Protein AF-A0A3L7Q4P3-F1 (afdb_monomer)

Mean predicted aligned error: 5.54 Å

Solvent-accessible surface area (backbone atoms only — not comparable to full-atom values): 12450 Å² total; per-residue (Å²): 97,77,37,37,34,36,31,36,33,36,83,89,66,53,74,44,69,37,27,39,32,30,73,85,22,44,29,44,14,45,46,82,41,74,52,96,94,54,66,45,82,44,78,29,77,32,73,43,52,75,65,54,46,51,49,48,48,42,48,52,50,68,70,49,42,54,81,78,58,41,38,65,57,39,50,52,48,49,51,54,49,21,64,74,68,74,45,83,79,80,58,88,89,48,34,28,36,38,41,35,38,51,56,90,92,44,79,47,67,38,47,38,68,37,25,65,60,45,23,70,74,38,68,84,34,64,59,40,40,34,52,24,49,49,51,54,52,49,40,17,53,21,26,29,22,65,65,63,24,66,72,47,27,40,52,52,18,48,54,47,29,57,56,44,33,76,79,36,74,85,51,73,80,51,45,50,85,29,31,53,43,65,46,77,44,97,88,66,22,41,39,37,31,28,58,40,82,65,40,95,80,78,49,81,51,28,35,43,34,34,40,39,45,86,86,52,77,73,45,74,48,78,41,77,56,82,77,76,85,126

Radius of gyration: 18.02 Å; Cα contacts (8 Å, |Δi|>4): 428; chains: 1; bounding box: 47×44×45 Å

Structure (mmCIF, N/CA/C/O backbone):
data_AF-A0A3L7Q4P3-F1
#
_entry.id   AF-A0A3L7Q4P3-F1
#
loop_
_atom_site.group_PDB
_atom_site.id
_atom_site.type_symbol
_atom_site.label_atom_id
_atom_site.label_alt_id
_atom_site.label_comp_id
_atom_site.label_asym_id
_atom_site.label_entity_id
_atom_site.label_seq_id
_atom_site.pdbx_PDB_ins_code
_atom_site.Cartn_x
_atom_site.Cartn_y
_atom_site.Cartn_z
_atom_site.occupancy
_atom_site.B_iso_or_equiv
_atom_site.auth_seq_id
_atom_site.auth_comp_id
_atom_site.auth_asym_id
_atom_site.auth_atom_id
_atom_site.pdbx_PDB_model_num
ATOM 1 N N . MET A 1 1 ? -13.389 12.010 -10.600 1.00 91.81 1 MET A N 1
ATOM 2 C CA . MET A 1 1 ? -13.953 12.026 -9.219 1.00 91.81 1 MET A CA 1
ATOM 3 C C . MET A 1 1 ? -13.143 11.070 -8.357 1.00 91.81 1 MET A C 1
ATOM 5 O O . MET A 1 1 ? -12.911 9.967 -8.817 1.00 91.81 1 MET A O 1
ATOM 9 N N . ARG A 1 2 ? -12.736 11.434 -7.133 1.00 96.00 2 ARG A N 1
ATOM 10 C CA . ARG A 1 2 ? -11.972 10.528 -6.250 1.00 96.00 2 ARG A CA 1
ATOM 11 C C . ARG A 1 2 ? -12.826 9.362 -5.738 1.00 96.00 2 ARG A C 1
ATOM 13 O O . ARG A 1 2 ? -13.937 9.600 -5.248 1.00 96.00 2 ARG A O 1
ATOM 20 N N . ILE A 1 3 ? -12.304 8.136 -5.847 1.00 97.06 3 ILE A N 1
ATOM 21 C CA . ILE A 1 3 ? -12.963 6.897 -5.398 1.00 97.06 3 ILE A CA 1
ATOM 22 C C . ILE A 1 3 ? -12.233 6.187 -4.258 1.00 97.06 3 ILE A C 1
ATOM 24 O O . ILE A 1 3 ? -12.887 5.520 -3.464 1.00 97.06 3 ILE A O 1
ATOM 28 N N . ALA A 1 4 ? -10.915 6.354 -4.155 1.00 98.06 4 ALA A N 1
ATOM 29 C CA . ALA A 1 4 ? -10.113 5.819 -3.065 1.00 98.06 4 ALA A CA 1
ATOM 30 C C . ALA A 1 4 ? -8.933 6.748 -2.770 1.00 98.06 4 ALA A C 1
ATOM 32 O O . ALA A 1 4 ? -8.437 7.429 -3.670 1.00 98.06 4 ALA A O 1
ATOM 33 N N . SER A 1 5 ? -8.484 6.786 -1.522 1.00 98.31 5 SER A N 1
ATOM 34 C CA . SER A 1 5 ? -7.267 7.487 -1.129 1.00 98.31 5 SER A CA 1
ATOM 35 C C . SER A 1 5 ? -6.614 6.852 0.085 1.00 98.31 5 SER A C 1
ATOM 37 O O . SER A 1 5 ? -7.306 6.327 0.958 1.00 98.31 5 SER A O 1
ATOM 39 N N . LEU A 1 6 ? -5.300 7.011 0.172 1.00 98.38 6 LEU A N 1
ATOM 40 C CA . LEU A 1 6 ? -4.507 6.718 1.356 1.00 98.38 6 LEU A CA 1
ATOM 41 C C . LEU A 1 6 ? -3.715 7.965 1.751 1.00 98.38 6 LEU A C 1
ATOM 43 O O . LEU A 1 6 ? -3.090 8.601 0.896 1.00 98.38 6 LEU A O 1
ATOM 47 N N . ALA A 1 7 ? -3.706 8.276 3.041 1.00 97.50 7 ALA A N 1
ATOM 48 C CA . ALA A 1 7 ? -2.847 9.286 3.636 1.00 97.50 7 ALA A CA 1
ATOM 49 C C . ALA A 1 7 ? -2.306 8.822 4.993 1.00 97.50 7 ALA A C 1
ATOM 51 O O . ALA A 1 7 ? -2.867 7.927 5.625 1.00 97.50 7 ALA A O 1
ATOM 52 N N . PHE A 1 8 ? -1.229 9.459 5.436 1.00 95.62 8 PHE A N 1
ATOM 53 C CA . PHE A 1 8 ? -0.717 9.361 6.796 1.00 95.62 8 PHE A CA 1
ATOM 54 C C . PHE A 1 8 ? -0.909 10.694 7.514 1.00 95.62 8 PHE A C 1
ATOM 56 O O . PHE A 1 8 ? -0.625 11.742 6.938 1.00 95.62 8 PHE A O 1
ATOM 63 N N . ILE A 1 9 ? -1.401 10.671 8.747 1.00 95.06 9 ILE A N 1
ATOM 64 C CA . ILE A 1 9 ? -1.561 11.856 9.592 1.00 95.06 9 ILE A CA 1
ATOM 65 C C . ILE A 1 9 ? -0.479 11.789 10.663 1.00 95.06 9 ILE A C 1
ATOM 67 O O . ILE A 1 9 ? -0.476 10.892 11.499 1.00 95.06 9 ILE A O 1
ATOM 71 N N . GLU A 1 10 ? 0.478 12.705 10.597 1.00 92.38 10 GLU A N 1
ATOM 72 C CA . GLU A 1 10 ? 1.566 12.790 11.571 1.00 92.38 10 GLU A CA 1
ATOM 73 C C . GLU A 1 10 ? 1.047 13.237 12.948 1.00 92.38 10 GLU A C 1
ATOM 75 O O . GLU A 1 10 ? -0.004 13.879 13.026 1.00 92.38 10 GLU A O 1
ATOM 80 N N . PRO A 1 11 ? 1.806 12.995 14.033 1.00 90.12 11 PRO A N 1
ATOM 81 C CA . PRO A 1 11 ? 1.440 13.449 15.378 1.00 90.12 11 PRO A CA 1
ATOM 82 C C . PRO A 1 11 ? 1.212 14.965 15.506 1.00 90.12 11 PRO A C 1
ATOM 84 O O . PRO A 1 11 ? 0.465 15.406 16.375 1.00 90.12 11 PRO A O 1
ATOM 87 N N . ASP A 1 12 ? 1.830 15.774 14.638 1.00 90.25 12 ASP A N 1
ATOM 88 C CA . ASP A 1 12 ? 1.623 17.229 14.578 1.00 90.25 12 ASP A CA 1
ATOM 89 C C . ASP A 1 12 ? 0.352 17.643 13.802 1.00 90.25 12 ASP A C 1
ATOM 91 O O . ASP A 1 12 ? 0.082 18.832 13.630 1.00 90.25 12 ASP A O 1
ATOM 95 N N . GLY A 1 13 ? -0.435 16.669 13.331 1.00 90.75 13 GLY A N 1
ATOM 96 C CA . GLY A 1 13 ? -1.639 16.858 12.524 1.00 90.75 13 GLY A CA 1
ATOM 97 C C . GLY A 1 13 ? -1.373 17.011 11.024 1.00 90.75 13 GLY A C 1
ATOM 98 O O . GLY A 1 13 ? -2.323 17.136 10.246 1.00 90.75 13 GLY A O 1
ATOM 99 N N . THR A 1 14 ? -0.112 16.990 10.579 1.00 91.19 14 THR A N 1
ATOM 100 C CA . THR A 1 14 ? 0.231 17.113 9.158 1.00 91.19 14 THR A CA 1
ATOM 101 C C . THR A 1 14 ? -0.245 15.892 8.388 1.00 91.19 14 THR A C 1
ATOM 103 O O . THR A 1 14 ? 0.232 14.774 8.588 1.00 91.19 14 THR A O 1
ATOM 106 N N . ARG A 1 15 ? -1.142 16.117 7.429 1.00 93.12 15 ARG A N 1
ATOM 107 C CA . ARG A 1 15 ? -1.639 15.076 6.530 1.00 93.12 15 ARG A CA 1
ATOM 108 C C . ARG A 1 15 ? -0.744 14.932 5.299 1.00 93.12 15 ARG A C 1
ATOM 110 O O . ARG A 1 15 ? -0.605 15.865 4.516 1.00 93.12 15 ARG A O 1
ATOM 117 N N . GLN A 1 16 ? -0.211 13.736 5.091 1.00 92.25 16 GLN A N 1
ATOM 118 C CA . GLN A 1 16 ? 0.599 13.339 3.941 1.00 92.25 16 GLN A CA 1
ATOM 119 C C . GLN A 1 16 ? -0.181 12.382 3.053 1.00 92.25 16 GLN A C 1
ATOM 121 O O . GLN A 1 16 ? -0.377 11.218 3.396 1.00 92.25 16 GLN A O 1
ATOM 126 N N . ALA A 1 17 ? -0.629 12.864 1.899 1.00 94.25 17 ALA A N 1
ATOM 127 C CA . ALA A 1 17 ? -1.268 11.999 0.922 1.00 94.25 17 ALA A CA 1
ATOM 128 C C . ALA A 1 17 ? -0.234 11.057 0.278 1.00 94.25 17 ALA A C 1
ATOM 130 O O . ALA A 1 17 ? 0.895 11.450 -0.003 1.00 94.25 17 ALA A O 1
ATOM 131 N N . VAL A 1 18 ? -0.631 9.803 0.061 1.00 95.56 18 VAL A N 1
ATOM 132 C CA . VAL A 1 18 ? 0.211 8.748 -0.530 1.00 95.56 18 VAL A CA 1
ATOM 133 C C . VAL A 1 18 ? -0.286 8.403 -1.923 1.00 95.56 18 VAL A C 1
ATOM 135 O O . VAL A 1 18 ? 0.493 8.338 -2.874 1.00 95.56 18 VAL A O 1
ATOM 138 N N . VAL A 1 19 ? -1.594 8.169 -2.043 1.00 97.94 19 VAL A N 1
ATOM 139 C CA . VAL A 1 19 ? -2.234 7.891 -3.324 1.00 97.94 19 VAL A CA 1
ATOM 140 C C . VAL A 1 19 ? -3.671 8.376 -3.342 1.00 97.94 19 VAL A C 1
ATOM 142 O O . VAL A 1 19 ? -4.390 8.261 -2.346 1.00 97.94 19 VAL A O 1
ATOM 145 N N . GLU A 1 20 ? -4.099 8.858 -4.500 1.00 98.12 20 GLU A N 1
ATOM 146 C CA . GLU A 1 20 ? -5.501 9.059 -4.841 1.00 98.12 20 GLU A CA 1
ATOM 147 C C . GLU A 1 20 ? -5.829 8.292 -6.121 1.00 98.12 20 GLU A C 1
ATOM 149 O O . GLU A 1 20 ? -5.061 8.308 -7.080 1.00 98.12 20 GLU A O 1
ATOM 154 N N . VAL A 1 21 ? -6.971 7.607 -6.133 1.00 98.06 21 VAL A N 1
ATOM 155 C CA . VAL A 1 21 ? -7.490 6.907 -7.313 1.00 98.06 21 VAL A CA 1
ATOM 156 C C . VAL A 1 21 ? -8.790 7.575 -7.732 1.00 98.06 21 VAL A C 1
ATOM 158 O O . VAL A 1 21 ? -9.706 7.762 -6.917 1.00 98.06 21 VAL A O 1
ATOM 161 N N . LEU A 1 22 ? -8.875 7.941 -9.006 1.00 97.50 22 LEU A N 1
ATOM 162 C CA . LEU A 1 22 ? -10.027 8.580 -9.619 1.00 97.50 22 LEU A CA 1
ATOM 163 C C . LEU A 1 22 ? -10.918 7.556 -10.343 1.00 97.50 22 LEU A C 1
ATOM 165 O O . LEU A 1 22 ? -10.529 6.440 -10.676 1.00 97.50 22 LEU A O 1
ATOM 169 N N . SER A 1 23 ? -12.174 7.939 -10.551 1.00 95.88 23 SER A N 1
ATOM 170 C CA . SER A 1 23 ? -13.235 7.119 -11.146 1.00 95.88 23 SER A CA 1
ATOM 171 C C . SER A 1 23 ? -13.007 6.747 -12.612 1.00 95.88 23 SER A C 1
ATOM 173 O O . SER A 1 23 ? -13.650 5.830 -13.110 1.00 95.88 23 SER A O 1
ATOM 175 N N . ASP A 1 24 ? -12.159 7.495 -13.310 1.00 96.19 24 ASP A N 1
ATOM 176 C CA . ASP A 1 24 ? -11.705 7.230 -14.680 1.00 96.19 24 ASP A CA 1
ATOM 177 C C . ASP A 1 24 ? -10.473 6.310 -14.725 1.00 96.19 24 ASP A C 1
ATOM 179 O O . ASP A 1 24 ? -10.029 5.946 -15.810 1.00 96.19 24 ASP A O 1
ATOM 183 N N . GLY A 1 25 ? -9.964 5.890 -13.563 1.00 96.62 25 GLY A N 1
ATOM 184 C CA . GLY A 1 25 ? -8.794 5.031 -13.431 1.00 96.62 25 GLY A CA 1
ATOM 185 C C . GLY A 1 25 ? -7.487 5.792 -13.232 1.00 96.62 25 GLY A C 1
ATOM 186 O O . GLY A 1 25 ? -6.478 5.144 -12.972 1.00 96.62 25 GLY A O 1
ATOM 187 N N . GLU A 1 26 ? -7.478 7.126 -13.306 1.00 97.81 26 GLU A N 1
ATOM 188 C CA . GLU A 1 26 ? -6.270 7.913 -13.050 1.00 97.81 26 GLU A CA 1
ATOM 189 C C . GLU A 1 26 ? -5.806 7.738 -11.592 1.00 97.81 26 GLU A C 1
ATOM 191 O O . GLU A 1 26 ? -6.598 7.794 -10.646 1.00 97.81 26 GLU A O 1
ATOM 196 N N . VAL A 1 27 ? -4.510 7.502 -11.412 1.00 98.00 27 VAL A N 1
ATOM 197 C CA . VAL A 1 27 ? -3.851 7.288 -10.121 1.00 98.00 27 VAL A CA 1
ATOM 198 C C . VAL A 1 27 ? -2.836 8.393 -9.906 1.00 98.00 27 VAL A C 1
ATOM 200 O O . VAL A 1 27 ? -1.896 8.532 -10.684 1.00 98.00 27 VAL A O 1
ATOM 203 N N . HIS A 1 28 ? -2.981 9.142 -8.819 1.00 97.75 28 HIS A N 1
ATOM 204 C CA . HIS A 1 28 ? -2.010 10.138 -8.372 1.00 97.75 28 HIS A CA 1
ATOM 205 C C . HIS A 1 28 ? -1.213 9.555 -7.217 1.00 97.75 2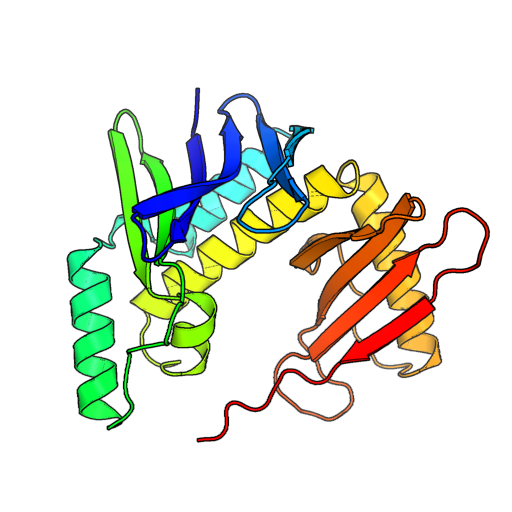8 HIS A C 1
ATOM 207 O O . HIS A 1 28 ? -1.703 9.507 -6.092 1.00 97.75 28 HIS A O 1
ATOM 213 N N . ALA A 1 29 ? 0.005 9.094 -7.484 1.00 96.50 29 ALA A N 1
ATOM 214 C CA . ALA A 1 29 ? 0.917 8.602 -6.459 1.00 96.50 29 ALA A CA 1
ATOM 215 C C . ALA A 1 29 ? 1.916 9.686 -6.061 1.00 96.50 29 ALA A C 1
ATOM 217 O O . ALA A 1 29 ? 2.532 10.325 -6.916 1.00 96.50 29 ALA A O 1
ATOM 218 N N . ILE A 1 30 ? 2.083 9.888 -4.760 1.00 93.75 30 ILE A N 1
ATOM 219 C CA . ILE A 1 30 ? 2.815 11.027 -4.212 1.00 93.75 30 ILE A CA 1
ATOM 220 C C . ILE A 1 30 ? 4.123 10.520 -3.605 1.00 93.75 30 ILE A C 1
ATOM 222 O O . ILE A 1 30 ? 4.131 9.720 -2.671 1.00 93.75 30 ILE A O 1
ATOM 226 N N . GLU A 1 31 ? 5.247 10.976 -4.157 1.00 88.12 31 GLU A N 1
ATOM 227 C CA . GLU A 1 31 ? 6.581 10.749 -3.600 1.00 88.12 31 GLU A CA 1
ATOM 228 C C . GLU A 1 31 ? 6.996 11.976 -2.788 1.00 88.12 31 GLU A C 1
ATOM 230 O O . GLU A 1 31 ? 7.186 13.065 -3.338 1.00 88.12 31 GLU A O 1
ATOM 235 N N . LEU A 1 32 ? 7.177 11.787 -1.482 1.00 83.00 32 LEU A N 1
ATOM 236 C CA . LEU A 1 32 ? 7.740 12.802 -0.599 1.00 83.00 32 LEU A CA 1
ATOM 237 C C . LEU A 1 32 ? 9.263 12.664 -0.562 1.00 83.00 32 LEU A C 1
ATOM 239 O O . LEU A 1 32 ? 9.804 11.595 -0.268 1.00 83.00 32 LEU A O 1
ATOM 243 N N . ARG A 1 33 ? 9.969 13.758 -0.844 1.00 79.19 33 ARG A N 1
ATOM 244 C CA . ARG A 1 33 ? 11.435 13.837 -0.794 1.00 79.19 33 ARG A CA 1
ATOM 245 C C . ARG A 1 33 ? 11.893 14.884 0.208 1.00 79.19 33 ARG A C 1
ATOM 247 O O . ARG A 1 33 ? 11.221 15.889 0.389 1.00 79.19 33 ARG A O 1
ATOM 254 N N . GLY A 1 34 ? 13.077 14.680 0.783 1.00 68.56 34 GLY A N 1
ATOM 255 C CA . GLY A 1 34 ? 13.707 15.623 1.714 1.00 68.56 34 GLY A CA 1
ATOM 256 C C . GLY A 1 34 ? 13.435 15.318 3.189 1.00 68.56 34 GLY A C 1
ATOM 257 O O . GLY A 1 34 ? 12.828 14.304 3.532 1.00 68.56 34 GLY A O 1
ATOM 258 N N . SER A 1 35 ? 13.947 16.176 4.073 1.00 70.06 35 SER A N 1
ATOM 259 C CA . SER A 1 35 ? 13.687 16.110 5.518 1.00 70.06 35 SER A CA 1
ATOM 260 C C . SER A 1 35 ? 12.304 16.677 5.847 1.00 70.06 35 SER A C 1
ATOM 262 O O . SER A 1 35 ? 11.729 17.393 5.030 1.00 70.06 35 SER A O 1
ATOM 264 N N . ARG A 1 36 ? 11.790 16.433 7.066 1.00 69.12 36 ARG A N 1
ATOM 265 C CA . ARG A 1 36 ? 10.534 17.043 7.560 1.00 69.12 36 ARG A CA 1
ATOM 266 C C . ARG A 1 36 ? 10.483 18.567 7.330 1.00 69.12 36 ARG A C 1
ATOM 268 O O . ARG A 1 36 ? 9.431 19.083 6.982 1.00 69.12 36 ARG A O 1
ATOM 275 N N . SER A 1 37 ? 11.617 19.263 7.445 1.00 68.56 37 SER A N 1
ATOM 276 C CA . SER A 1 37 ? 11.725 20.720 7.275 1.00 68.56 37 SER A CA 1
ATOM 277 C C . SER A 1 37 ? 11.859 21.214 5.826 1.00 68.56 37 SER A C 1
ATOM 279 O O . SER A 1 37 ? 11.698 22.405 5.590 1.00 68.56 37 SER A O 1
ATOM 281 N N . HIS A 1 38 ? 12.160 20.338 4.861 1.00 67.38 38 HIS A N 1
ATOM 282 C CA . HIS A 1 38 ? 12.388 20.702 3.455 1.00 67.38 38 HIS A CA 1
ATOM 283 C C . HIS A 1 38 ? 11.780 19.645 2.525 1.00 67.38 38 HIS A C 1
ATOM 285 O O . HIS A 1 38 ? 12.484 19.000 1.742 1.00 67.38 38 HIS A O 1
ATOM 291 N N . ARG A 1 39 ? 10.466 19.426 2.650 1.00 75.00 39 ARG A N 1
ATOM 292 C CA . ARG A 1 39 ? 9.755 18.430 1.844 1.00 75.00 39 ARG A CA 1
ATOM 293 C C . ARG A 1 39 ? 9.443 18.954 0.450 1.00 75.00 39 ARG A C 1
ATOM 295 O O . ARG A 1 39 ? 8.919 20.049 0.286 1.00 75.00 39 ARG A O 1
ATOM 302 N N . THR A 1 40 ? 9.751 18.143 -0.553 1.00 78.31 40 THR A N 1
ATOM 303 C CA . THR A 1 40 ? 9.282 18.328 -1.928 1.00 78.31 40 THR A CA 1
ATOM 304 C C . THR A 1 40 ? 8.335 17.191 -2.269 1.00 78.31 40 THR A C 1
ATOM 306 O O . THR A 1 40 ? 8.687 16.024 -2.089 1.00 78.31 40 THR A O 1
ATOM 309 N N . GLU A 1 41 ? 7.157 17.529 -2.781 1.00 85.00 41 GLU A N 1
ATOM 310 C CA . GLU A 1 41 ? 6.182 16.553 -3.258 1.00 85.00 41 GLU A CA 1
ATOM 311 C C . GLU A 1 41 ? 6.326 16.389 -4.769 1.00 85.00 41 GLU A C 1
ATOM 313 O O . GLU A 1 41 ? 6.394 17.363 -5.519 1.00 85.00 41 GLU A O 1
ATOM 318 N N . THR A 1 42 ? 6.402 15.147 -5.235 1.00 85.31 42 THR A N 1
ATOM 319 C CA . THR A 1 42 ? 6.317 14.826 -6.661 1.00 85.31 42 THR A CA 1
ATOM 320 C C . THR A 1 42 ? 5.116 13.927 -6.885 1.00 85.31 42 THR A C 1
ATOM 322 O O . THR A 1 42 ? 5.064 12.825 -6.343 1.00 85.31 42 THR A O 1
ATOM 325 N N . VAL A 1 43 ? 4.175 14.375 -7.713 1.00 90.81 43 VAL A N 1
ATOM 326 C CA . VAL A 1 43 ? 3.028 13.561 -8.128 1.00 90.81 43 VAL A CA 1
ATOM 327 C C . VAL A 1 43 ? 3.391 12.798 -9.398 1.00 90.81 43 VAL A C 1
ATOM 329 O O . VAL A 1 43 ? 3.852 13.378 -10.384 1.00 90.81 43 VAL A O 1
ATOM 332 N N . ARG A 1 44 ? 3.193 11.483 -9.379 1.00 91.12 44 ARG A N 1
ATOM 333 C CA . ARG A 1 44 ? 3.252 10.616 -10.555 1.00 91.12 44 ARG A CA 1
ATOM 334 C C . ARG A 1 44 ? 1.842 10.193 -10.916 1.00 91.12 44 ARG A C 1
ATOM 336 O O . ARG A 1 44 ? 1.100 9.728 -10.056 1.00 91.12 44 ARG A O 1
ATOM 343 N N . VAL A 1 45 ? 1.512 10.368 -12.189 1.00 94.00 45 VAL A N 1
ATOM 344 C CA . VAL A 1 45 ? 0.224 9.973 -12.747 1.00 94.00 45 VAL A CA 1
ATOM 345 C C . VAL A 1 45 ? 0.396 8.654 -13.486 1.00 94.00 45 VAL A C 1
ATOM 347 O O . VAL A 1 45 ? 1.308 8.519 -14.302 1.00 94.00 45 VAL A O 1
ATOM 350 N N . ASP A 1 46 ? -0.476 7.703 -1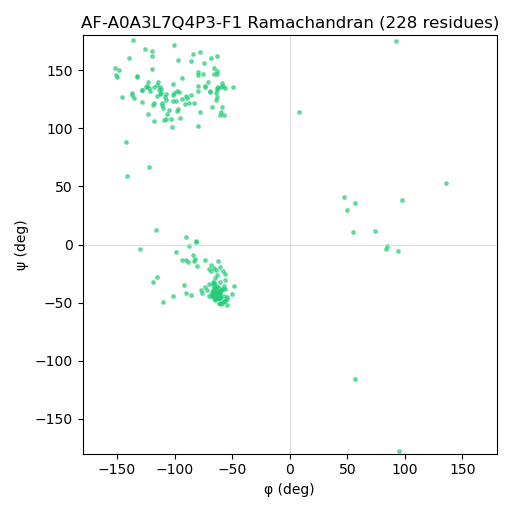3.185 1.00 95.62 46 ASP A N 1
ATOM 351 C CA . ASP A 1 46 ? -0.622 6.429 -13.887 1.00 95.62 46 ASP A CA 1
ATOM 352 C C . ASP A 1 46 ? -2.114 6.135 -14.103 1.00 95.62 46 ASP A C 1
ATOM 354 O O . ASP A 1 46 ? -2.967 6.897 -13.646 1.00 95.62 46 ASP A O 1
ATOM 358 N N . TYR A 1 47 ? -2.445 5.054 -14.805 1.00 96.12 47 TYR A N 1
ATOM 359 C CA . TYR A 1 47 ? -3.828 4.703 -15.118 1.00 96.12 47 TYR A CA 1
ATOM 360 C C . TYR A 1 47 ? -4.100 3.221 -14.882 1.00 96.12 47 TYR A C 1
ATOM 362 O O . TYR A 1 47 ? -3.450 2.348 -15.454 1.00 96.12 47 TYR A O 1
ATOM 370 N N . LEU A 1 48 ? -5.128 2.938 -14.086 1.00 95.56 48 LEU A N 1
ATOM 371 C CA . LEU A 1 48 ? -5.718 1.611 -13.985 1.00 95.56 48 LEU A CA 1
ATOM 372 C C . LEU A 1 48 ? -6.653 1.377 -15.165 1.00 95.56 48 LEU A C 1
ATOM 374 O O . LEU A 1 48 ? -7.492 2.216 -15.504 1.00 95.56 48 LEU A O 1
ATOM 378 N N . THR A 1 49 ? -6.575 0.186 -15.749 1.00 95.56 49 THR A N 1
ATOM 379 C CA . THR A 1 49 ? -7.600 -0.264 -16.691 1.00 95.56 49 THR A CA 1
ATOM 380 C C . THR A 1 49 ? -8.956 -0.393 -15.993 1.00 95.56 49 THR A C 1
ATOM 382 O O . THR A 1 49 ? -9.054 -0.525 -14.771 1.00 95.56 49 THR A O 1
ATOM 385 N N . ARG A 1 50 ? -10.045 -0.427 -16.768 1.00 95.56 50 ARG A N 1
ATOM 386 C CA . ARG A 1 50 ? -11.394 -0.635 -16.216 1.00 95.56 50 ARG A CA 1
ATOM 387 C C . ARG A 1 50 ? -11.511 -1.941 -15.421 1.00 95.56 50 ARG A C 1
ATOM 389 O O . ARG A 1 50 ? -12.236 -1.992 -14.428 1.00 95.56 50 ARG A O 1
ATOM 396 N N . GLU A 1 51 ? -10.820 -2.989 -15.862 1.00 96.06 51 GLU A N 1
ATOM 397 C CA . GLU A 1 51 ? -10.778 -4.279 -15.171 1.00 96.06 51 GLU A CA 1
ATOM 398 C C . GLU A 1 51 ? -10.023 -4.179 -13.846 1.00 96.06 51 GLU A C 1
ATOM 400 O O . GLU A 1 51 ? -10.531 -4.638 -12.825 1.00 96.06 51 GLU A O 1
ATOM 405 N N . GLU A 1 52 ? -8.870 -3.505 -13.826 1.00 95.25 52 GLU A N 1
ATOM 406 C CA . GLU A 1 52 ? -8.101 -3.262 -12.600 1.00 95.25 52 GLU A CA 1
ATOM 407 C C . GLU A 1 52 ? -8.851 -2.363 -11.616 1.00 95.25 52 GLU A C 1
ATOM 409 O O . GLU A 1 52 ? -8.828 -2.627 -10.417 1.00 95.25 52 GLU A O 1
ATOM 414 N N . LEU A 1 53 ? -9.575 -1.353 -12.103 1.00 95.69 53 LEU A N 1
ATOM 415 C CA . LEU A 1 53 ? -10.412 -0.491 -11.271 1.00 95.69 53 LEU A CA 1
ATOM 416 C C . LEU A 1 53 ? -11.562 -1.276 -10.627 1.00 95.69 53 LEU A C 1
ATOM 418 O O . LEU A 1 53 ? -11.862 -1.104 -9.445 1.00 95.69 53 LEU A O 1
ATOM 422 N N . ARG A 1 54 ? -12.195 -2.176 -11.390 1.00 95.25 54 ARG A N 1
ATOM 423 C CA . ARG A 1 54 ? -13.246 -3.063 -10.877 1.00 95.25 54 ARG A CA 1
ATOM 424 C C . ARG A 1 54 ? -12.687 -4.074 -9.878 1.00 95.25 54 ARG A C 1
ATOM 426 O O . ARG A 1 54 ? -13.327 -4.317 -8.858 1.00 95.25 54 ARG A O 1
ATOM 433 N N . ALA A 1 55 ? -11.517 -4.643 -10.163 1.00 95.31 55 ALA A N 1
ATOM 434 C CA . ALA A 1 55 ? -10.824 -5.546 -9.253 1.00 95.31 55 ALA A CA 1
ATOM 435 C C . ALA A 1 55 ? -10.462 -4.830 -7.949 1.00 95.31 55 ALA A C 1
ATOM 437 O O . ALA A 1 55 ? -10.749 -5.356 -6.881 1.00 95.31 55 ALA A O 1
ATOM 438 N N . LEU A 1 56 ? -9.944 -3.601 -8.031 1.00 95.19 56 LEU A N 1
ATOM 439 C CA . LEU A 1 56 ? -9.659 -2.771 -6.866 1.00 95.19 56 LEU A CA 1
ATOM 440 C C . LEU A 1 56 ? -10.918 -2.525 -6.037 1.00 95.19 56 LEU A C 1
ATOM 442 O O . LEU A 1 56 ? -10.906 -2.756 -4.836 1.00 95.19 56 LEU A O 1
ATOM 446 N N . TYR A 1 57 ? -12.016 -2.100 -6.663 1.00 94.00 57 TYR A N 1
ATOM 447 C CA . TYR A 1 57 ? -13.275 -1.901 -5.946 1.00 94.00 57 TYR A CA 1
ATOM 448 C C . TYR A 1 57 ? -13.740 -3.185 -5.245 1.00 94.00 57 TYR A C 1
ATOM 450 O O . TYR A 1 57 ? -14.125 -3.147 -4.081 1.00 94.00 57 TYR A O 1
ATOM 458 N N . ASN A 1 58 ? -13.673 -4.328 -5.931 1.00 94.69 58 ASN A N 1
ATOM 459 C CA . ASN A 1 58 ? -14.044 -5.613 -5.352 1.00 94.69 58 ASN A CA 1
ATOM 460 C C . ASN A 1 58 ? -13.145 -5.995 -4.165 1.00 94.69 58 ASN A C 1
ATOM 462 O O . ASN A 1 58 ? -13.650 -6.419 -3.133 1.00 94.69 58 ASN A O 1
ATOM 466 N N . GLU A 1 59 ? -11.831 -5.815 -4.290 1.00 94.81 59 GLU A N 1
ATOM 467 C CA . GLU A 1 59 ? -10.869 -6.068 -3.213 1.00 94.81 59 GLU A CA 1
ATOM 468 C C . GLU A 1 59 ? -11.161 -5.172 -1.995 1.00 94.81 59 GLU A C 1
ATOM 470 O O . GLU A 1 59 ? -11.328 -5.683 -0.892 1.00 94.81 59 GLU A O 1
ATOM 475 N N . LEU A 1 60 ? -11.305 -3.856 -2.195 1.00 94.50 60 LEU A N 1
ATOM 476 C CA . LEU A 1 60 ? -11.473 -2.893 -1.099 1.00 94.50 60 LEU A CA 1
ATOM 477 C C . LEU A 1 60 ? -12.858 -2.932 -0.444 1.00 94.50 60 LEU A C 1
ATOM 479 O O . LEU A 1 60 ? -12.980 -2.709 0.755 1.00 94.50 60 LEU A O 1
ATOM 483 N N . VAL A 1 61 ? -13.918 -3.154 -1.218 1.00 92.31 61 VAL A N 1
ATOM 484 C CA . VAL A 1 61 ? -15.294 -3.035 -0.711 1.00 92.31 61 VAL A CA 1
ATOM 485 C C . VAL A 1 61 ? -15.904 -4.393 -0.416 1.00 92.31 61 VAL A C 1
ATOM 487 O O . VAL A 1 61 ? -16.535 -4.552 0.619 1.00 92.31 61 VAL A O 1
ATOM 490 N N . VAL A 1 62 ? -15.728 -5.370 -1.307 1.00 90.88 62 VAL A N 1
ATOM 491 C CA . VAL A 1 62 ? -16.418 -6.664 -1.196 1.00 90.88 62 VAL A CA 1
ATOM 492 C C . VAL A 1 62 ? -15.600 -7.661 -0.383 1.00 90.88 62 VAL A C 1
ATOM 494 O O . VAL A 1 62 ? -16.164 -8.390 0.421 1.00 90.88 62 VAL A O 1
ATOM 497 N N . GLN A 1 63 ? -14.282 -7.718 -0.592 1.00 93.38 63 GLN A N 1
ATOM 498 C CA . GLN A 1 63 ? -13.437 -8.725 0.056 1.00 93.38 63 GLN A CA 1
ATOM 499 C C . GLN A 1 63 ? -12.971 -8.304 1.448 1.00 93.38 63 GLN A C 1
ATOM 501 O O . GLN A 1 63 ? -12.987 -9.130 2.353 1.00 93.38 63 GLN A O 1
ATOM 506 N N . THR A 1 64 ? -12.542 -7.051 1.625 1.00 92.69 64 THR A N 1
ATOM 507 C CA . THR A 1 64 ? -12.061 -6.575 2.933 1.00 92.69 64 THR A CA 1
ATOM 508 C C . THR A 1 64 ? -13.167 -6.023 3.826 1.00 92.69 64 THR A C 1
ATOM 510 O O . THR A 1 64 ? -12.923 -5.820 5.006 1.00 92.69 64 THR A O 1
ATOM 513 N N . ASP A 1 65 ? -14.350 -5.741 3.271 1.00 91.38 65 ASP A N 1
ATOM 514 C CA . ASP A 1 65 ? -15.500 -5.165 3.984 1.00 91.38 65 ASP A CA 1
ATOM 515 C C . ASP A 1 65 ? -15.162 -3.919 4.829 1.00 91.38 65 ASP A C 1
ATOM 517 O O . ASP A 1 65 ? -15.799 -3.615 5.828 1.00 91.38 65 ASP A O 1
ATOM 521 N N . ILE A 1 66 ? -14.160 -3.133 4.417 1.00 94.62 66 ILE A N 1
ATOM 522 C CA . ILE A 1 66 ? -13.709 -1.952 5.176 1.00 94.62 66 ILE A CA 1
ATOM 523 C C . ILE A 1 66 ? -14.824 -0.909 5.352 1.00 94.62 66 ILE A C 1
ATOM 525 O O . ILE A 1 66 ? -14.754 -0.059 6.228 1.00 94.62 66 ILE A O 1
ATOM 529 N N . VAL A 1 67 ? -15.861 -0.982 4.517 1.00 94.12 67 VAL A N 1
ATOM 530 C CA . VAL A 1 67 ? -17.022 -0.092 4.527 1.00 94.12 67 VAL A CA 1
ATOM 531 C C . VAL A 1 67 ? -17.921 -0.264 5.752 1.00 94.12 67 VAL A C 1
ATOM 533 O O . VAL A 1 67 ? -18.741 0.618 6.013 1.00 94.12 67 VAL A O 1
ATOM 536 N N . THR A 1 68 ? -17.806 -1.384 6.472 1.00 94.56 68 THR A N 1
ATOM 537 C CA . THR A 1 68 ? -18.532 -1.626 7.727 1.00 94.56 68 THR A CA 1
ATOM 538 C C . THR A 1 68 ? -17.763 -1.142 8.952 1.00 94.56 68 THR A C 1
ATOM 540 O O . THR A 1 68 ? -18.361 -1.003 10.018 1.00 94.56 68 THR A O 1
ATOM 543 N N . LEU A 1 69 ? -16.471 -0.831 8.806 1.00 96.88 69 LEU A N 1
ATOM 544 C CA . LEU A 1 69 ? -15.638 -0.334 9.894 1.00 96.88 69 LEU A CA 1
ATOM 545 C C . LEU A 1 69 ? -15.866 1.160 10.132 1.00 96.88 69 LEU A C 1
ATOM 547 O O . LEU A 1 69 ? -16.103 1.928 9.202 1.00 96.88 69 LEU A O 1
ATOM 551 N N . SER A 1 70 ? -15.729 1.599 11.380 1.00 97.31 70 SER A N 1
ATOM 552 C CA . SER A 1 70 ? -15.558 3.011 11.718 1.00 97.31 70 SER A CA 1
ATOM 553 C C . SER A 1 70 ? -14.225 3.226 12.428 1.00 97.31 70 SER A C 1
ATOM 555 O O . SER A 1 70 ? -13.608 2.292 12.940 1.00 97.31 70 SER A O 1
ATOM 557 N N . THR A 1 71 ? -13.759 4.473 12.472 1.00 97.62 71 THR A N 1
ATOM 558 C CA . THR A 1 71 ? -12.564 4.828 13.253 1.00 97.62 71 THR A CA 1
ATOM 559 C C . THR A 1 71 ? -12.730 4.435 14.725 1.00 97.62 71 THR A C 1
ATOM 561 O O . THR A 1 71 ? -11.789 3.956 15.353 1.00 97.62 71 THR A O 1
ATOM 564 N N . GLU A 1 72 ? -13.929 4.608 15.280 1.00 97.56 72 GLU A N 1
ATOM 565 C CA . GLU A 1 72 ? -14.260 4.229 16.653 1.00 97.56 72 GLU A CA 1
ATOM 566 C C . GLU A 1 72 ? -14.185 2.712 16.851 1.00 97.56 72 GLU A C 1
ATOM 568 O O . GLU A 1 72 ? -13.506 2.271 17.774 1.00 97.56 72 GLU A O 1
ATOM 573 N N . SER A 1 73 ? -14.776 1.910 15.954 1.00 96.81 73 SER A N 1
ATOM 574 C CA . SER A 1 73 ? -14.756 0.446 16.083 1.00 96.81 73 SER A CA 1
ATOM 575 C C . SER A 1 73 ? -13.337 -0.123 15.989 1.00 96.81 73 SER A C 1
ATOM 577 O O . SER A 1 73 ? -12.983 -1.052 16.713 1.00 96.81 73 SER A O 1
ATOM 579 N N . VAL A 1 74 ? -12.485 0.460 15.137 1.00 97.38 74 VAL A N 1
ATOM 580 C CA . VAL A 1 74 ? -11.065 0.087 15.049 1.00 97.38 74 VAL A CA 1
ATOM 581 C C . VAL A 1 74 ? -10.333 0.416 16.354 1.00 97.38 74 VAL A C 1
ATOM 583 O O . VAL A 1 74 ? -9.570 -0.413 16.845 1.00 97.38 74 VAL A O 1
ATOM 586 N N . ARG A 1 75 ? -10.571 1.594 16.948 1.00 96.38 75 ARG A N 1
ATOM 587 C CA . ARG A 1 75 ? -9.966 1.978 18.238 1.00 96.38 75 ARG A CA 1
ATOM 588 C C . ARG A 1 75 ? -10.405 1.063 19.378 1.00 96.38 75 ARG A C 1
ATOM 590 O O . ARG A 1 75 ? -9.563 0.658 20.173 1.00 96.38 75 ARG A O 1
ATOM 597 N N . GLU A 1 76 ? -11.686 0.715 19.437 1.00 96.56 76 GLU A N 1
ATOM 598 C CA . GLU A 1 76 ? -12.219 -0.228 20.427 1.00 96.56 76 GLU A CA 1
ATOM 599 C C . GLU A 1 76 ? -11.584 -1.618 20.278 1.00 96.56 76 GLU A C 1
ATOM 601 O O . GLU A 1 76 ? -11.155 -2.200 21.273 1.00 96.56 76 GLU A O 1
ATOM 606 N N . SER A 1 77 ? -11.433 -2.115 19.044 1.00 96.50 77 SER A N 1
ATOM 607 C CA . SER A 1 77 ? -10.762 -3.395 18.766 1.00 96.50 77 SER A CA 1
ATOM 608 C C . SER A 1 77 ? -9.286 -3.380 19.185 1.00 96.50 77 SER A C 1
ATOM 610 O O . SER A 1 77 ? -8.809 -4.322 19.820 1.00 96.50 77 SER A O 1
ATOM 612 N N . ILE A 1 78 ? -8.566 -2.281 18.921 1.00 96.19 78 ILE A N 1
ATOM 613 C CA . ILE A 1 78 ? -7.176 -2.098 19.375 1.00 96.19 78 ILE A CA 1
ATOM 614 C C . ILE A 1 78 ? -7.091 -2.104 20.904 1.00 96.19 78 ILE A C 1
ATOM 616 O O . ILE A 1 78 ? -6.227 -2.781 21.459 1.00 96.19 78 ILE A O 1
ATOM 620 N N . GLN A 1 79 ? -7.976 -1.375 21.588 1.00 96.12 79 GLN A N 1
ATOM 621 C CA . GLN A 1 79 ? -7.993 -1.316 23.049 1.00 96.12 79 GLN A CA 1
ATOM 622 C C . GLN A 1 79 ? -8.270 -2.697 23.655 1.00 96.12 79 GLN A C 1
ATOM 624 O O . GLN A 1 79 ? -7.539 -3.138 24.541 1.00 96.12 79 GLN A O 1
ATOM 629 N N . ALA A 1 80 ? -9.266 -3.415 23.130 1.00 95.94 80 ALA A N 1
ATOM 630 C CA . ALA A 1 80 ? -9.593 -4.766 23.573 1.00 95.94 80 ALA A CA 1
ATOM 631 C C . ALA A 1 80 ? -8.425 -5.747 23.353 1.00 95.94 80 ALA A C 1
ATOM 633 O O . ALA A 1 80 ? -8.107 -6.540 24.241 1.00 95.94 80 ALA A O 1
ATOM 634 N N . ALA A 1 81 ? -7.741 -5.674 22.205 1.00 95.12 81 ALA A N 1
ATOM 635 C CA . ALA A 1 81 ? -6.560 -6.492 21.927 1.00 95.12 81 ALA A CA 1
ATOM 636 C C . ALA A 1 81 ? -5.381 -6.146 22.854 1.00 95.12 81 ALA A C 1
ATOM 638 O O . ALA A 1 81 ? -4.733 -7.046 23.389 1.00 95.12 81 ALA A O 1
ATOM 639 N N . SER A 1 82 ? -5.146 -4.853 23.091 1.00 95.12 82 SER A N 1
ATOM 640 C CA . SER A 1 82 ? -4.130 -4.334 24.014 1.00 95.12 82 SER A CA 1
ATOM 641 C C . SER A 1 82 ? -4.336 -4.870 25.435 1.00 95.12 82 SER A C 1
ATOM 643 O O . SER A 1 82 ? -3.407 -5.408 26.040 1.00 95.12 82 SER A O 1
ATOM 645 N N . GLU A 1 83 ? -5.566 -4.804 25.950 1.00 95.12 83 GLU A N 1
ATOM 646 C CA . GLU A 1 83 ? -5.931 -5.337 27.269 1.00 95.12 83 GLU A CA 1
ATOM 647 C C . GLU A 1 83 ? -5.810 -6.863 27.334 1.00 95.12 83 GLU A C 1
ATOM 649 O O . GLU A 1 83 ? -5.235 -7.401 28.283 1.00 95.12 83 GLU A O 1
ATOM 654 N N . SER A 1 84 ? -6.303 -7.570 26.312 1.00 94.31 84 SER A N 1
ATOM 655 C CA . SER A 1 84 ? -6.284 -9.035 26.274 1.00 94.31 84 SER A CA 1
ATOM 656 C C . SER A 1 84 ? -4.873 -9.613 26.172 1.00 94.31 84 SER A C 1
ATOM 658 O O . SER A 1 84 ? -4.626 -10.693 26.709 1.00 94.31 84 SER A O 1
ATOM 660 N N . GLN A 1 85 ? -3.966 -8.948 25.454 1.00 92.44 85 GLN A N 1
ATOM 661 C CA . GLN A 1 85 ? -2.603 -9.433 25.215 1.00 92.44 85 GLN A CA 1
ATOM 662 C C . GLN A 1 85 ? -1.572 -8.804 26.160 1.00 92.44 85 GLN A C 1
ATOM 664 O O . GLN A 1 85 ? -0.423 -9.234 26.165 1.00 92.44 85 GLN A O 1
ATOM 669 N N . GLN A 1 86 ? -1.976 -7.818 26.972 1.00 92.06 86 GLN A N 1
ATOM 670 C CA . GLN A 1 86 ? -1.100 -7.056 27.871 1.00 92.06 86 GLN A CA 1
ATOM 671 C C . GLN A 1 86 ? 0.067 -6.375 27.134 1.00 92.06 86 GLN A C 1
ATOM 673 O O . GLN A 1 86 ? 1.177 -6.270 27.654 1.00 92.06 86 GLN A O 1
ATOM 678 N N . LEU A 1 87 ? -0.186 -5.902 25.911 1.00 90.81 87 LEU A N 1
ATOM 679 C CA . LEU A 1 87 ? 0.789 -5.213 25.066 1.00 90.81 87 LEU A CA 1
ATOM 680 C C . LEU A 1 87 ? 0.312 -3.792 24.785 1.00 90.81 87 LEU A C 1
ATOM 682 O O . LEU A 1 87 ? -0.839 -3.592 24.415 1.00 90.81 87 LEU A O 1
ATOM 686 N N . GLY A 1 88 ? 1.209 -2.811 24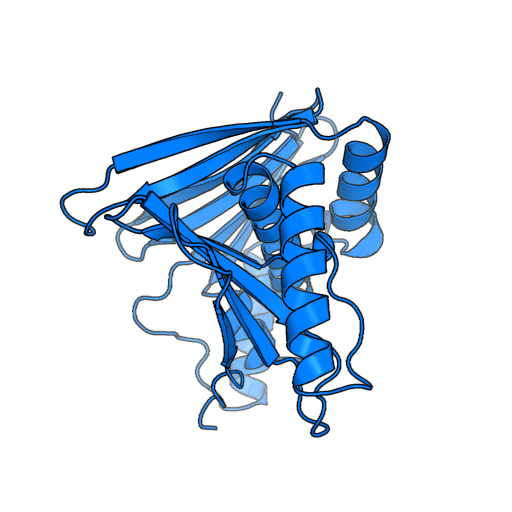.886 1.00 89.25 88 GLY A N 1
ATOM 687 C CA . GLY A 1 88 ? 0.886 -1.425 24.555 1.00 89.25 88 GLY A CA 1
ATOM 688 C C . GLY A 1 88 ? 0.527 -1.244 23.075 1.00 89.25 88 GLY A C 1
ATOM 689 O O . GLY A 1 88 ? 1.273 -1.663 22.181 1.00 89.25 88 GLY A O 1
ATOM 690 N N . ALA A 1 89 ? -0.601 -0.583 22.815 1.00 88.19 89 ALA A N 1
ATOM 691 C CA . ALA A 1 89 ? -1.012 -0.174 21.471 1.00 88.19 89 ALA A CA 1
ATOM 692 C C . ALA A 1 89 ? -0.316 1.106 20.981 1.00 88.19 89 ALA A C 1
ATOM 694 O O . ALA A 1 89 ? -0.283 1.369 19.781 1.00 88.19 89 ALA A O 1
ATOM 695 N N . GLU A 1 90 ? 0.252 1.900 21.888 1.00 88.31 90 GLU A N 1
ATOM 696 C CA . GLU A 1 90 ? 0.964 3.120 21.520 1.00 88.31 90 GLU A CA 1
ATOM 697 C C . GLU A 1 90 ? 2.274 2.784 20.796 1.00 88.31 90 GLU A C 1
ATOM 699 O O . GLU A 1 90 ? 3.057 1.923 21.214 1.00 88.31 90 GLU A O 1
ATOM 704 N N . ILE A 1 91 ? 2.500 3.460 19.672 1.00 86.12 91 ILE A N 1
ATOM 705 C CA . ILE A 1 91 ? 3.751 3.407 18.922 1.00 86.12 91 ILE A CA 1
ATOM 706 C C . ILE A 1 91 ? 4.242 4.844 18.812 1.00 86.12 91 ILE A C 1
ATOM 708 O O . ILE A 1 91 ? 3.606 5.679 18.172 1.00 86.12 91 ILE A O 1
ATOM 712 N N . GLU A 1 92 ? 5.353 5.125 19.486 1.00 85.06 92 GLU A N 1
ATOM 713 C CA . GLU A 1 92 ? 5.924 6.465 19.584 1.00 85.06 92 GLU A CA 1
ATOM 714 C C . GLU A 1 92 ? 6.190 7.062 18.192 1.00 85.06 92 GLU A C 1
ATOM 716 O O . GLU A 1 92 ? 6.692 6.383 17.296 1.00 85.06 92 GLU A O 1
ATOM 721 N N . GLU A 1 93 ? 5.804 8.329 18.012 1.00 84.56 93 GLU A N 1
ATOM 722 C CA . GLU A 1 93 ? 5.891 9.089 16.755 1.00 84.56 93 GLU A CA 1
ATOM 723 C C . GLU A 1 93 ? 5.215 8.455 15.521 1.00 84.56 93 GLU A C 1
ATOM 725 O O . GLU A 1 93 ? 5.403 8.941 14.401 1.00 84.56 93 GLU A O 1
ATOM 730 N N . ALA A 1 94 ? 4.424 7.391 15.680 1.00 87.81 94 ALA A N 1
ATOM 731 C CA . ALA A 1 94 ? 3.792 6.751 14.540 1.00 87.81 94 ALA A CA 1
ATOM 732 C C . ALA A 1 94 ? 2.645 7.600 13.984 1.00 87.81 94 ALA A C 1
ATOM 734 O O . ALA A 1 94 ? 1.817 8.132 14.720 1.00 87.81 94 ALA A O 1
ATOM 735 N N . ALA A 1 95 ? 2.595 7.699 12.658 1.00 91.62 95 ALA A N 1
ATOM 736 C CA . ALA A 1 95 ? 1.502 8.358 11.967 1.00 91.62 95 ALA A CA 1
ATOM 737 C C . ALA A 1 95 ? 0.237 7.483 11.949 1.00 91.62 95 ALA A C 1
ATOM 739 O O . ALA A 1 95 ? 0.300 6.254 11.799 1.00 91.62 95 ALA A O 1
ATOM 740 N N . ASP A 1 96 ? -0.919 8.136 12.002 1.00 95.25 96 ASP A N 1
ATOM 741 C CA . ASP A 1 96 ? -2.205 7.495 11.769 1.00 95.25 96 ASP A CA 1
ATOM 742 C C . ASP A 1 96 ? -2.370 7.207 10.278 1.00 95.25 96 ASP A C 1
ATOM 744 O O . ASP A 1 96 ? -2.094 8.037 9.414 1.00 95.25 96 ASP A O 1
ATOM 748 N N . THR A 1 97 ? -2.842 6.011 9.960 1.00 97.25 97 THR A N 1
ATOM 749 C CA . THR A 1 97 ? -3.252 5.637 8.609 1.00 97.25 97 THR A CA 1
ATOM 750 C C . THR A 1 97 ? -4.677 6.113 8.381 1.00 97.25 97 THR A C 1
ATOM 752 O O . THR A 1 97 ? -5.578 5.696 9.100 1.00 97.25 97 THR A O 1
ATOM 755 N N . GLU A 1 98 ? -4.896 6.945 7.364 1.00 98.31 98 GLU A N 1
ATOM 756 C CA . GLU A 1 98 ? -6.220 7.376 6.917 1.00 98.31 98 GLU A CA 1
ATOM 757 C C . GLU A 1 98 ? -6.534 6.770 5.547 1.00 98.31 98 GLU A C 1
ATOM 759 O O . GLU A 1 98 ? -5.856 7.044 4.551 1.00 98.31 98 GLU A O 1
ATOM 764 N N . ILE A 1 99 ? -7.605 5.982 5.479 1.00 98.44 99 ILE A N 1
ATOM 765 C CA . ILE A 1 99 ? -8.141 5.438 4.231 1.00 98.44 99 ILE A CA 1
ATOM 766 C C . ILE A 1 99 ? -9.484 6.093 3.961 1.00 98.44 99 ILE A C 1
ATOM 768 O O . ILE A 1 99 ? -10.356 6.121 4.825 1.00 98.44 99 ILE A O 1
ATOM 772 N N . GLY A 1 100 ? -9.660 6.590 2.741 1.00 98.00 100 GLY A N 1
ATOM 773 C CA . GLY A 1 100 ? -10.922 7.160 2.292 1.00 98.00 100 GLY A CA 1
ATOM 774 C C . GLY A 1 100 ? -11.442 6.449 1.052 1.00 98.00 100 GLY A C 1
ATOM 775 O O . GLY A 1 100 ? -10.677 6.216 0.119 1.00 98.00 100 GLY A O 1
ATOM 776 N N . LEU A 1 101 ? -12.732 6.120 1.024 1.00 97.44 101 LEU A N 1
ATOM 777 C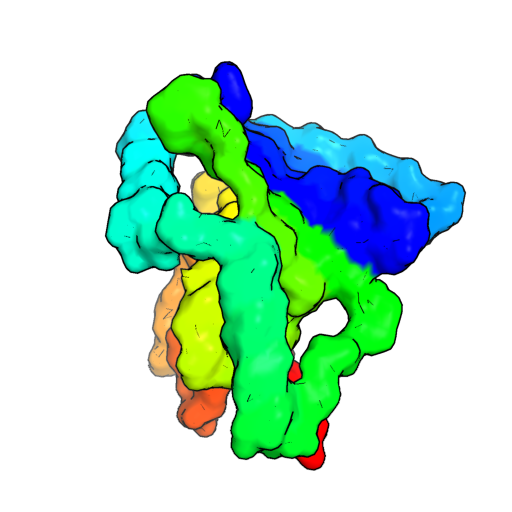 CA . LEU A 1 101 ? -13.402 5.432 -0.080 1.00 97.44 101 LEU A CA 1
ATOM 778 C C . LEU A 1 101 ? -14.720 6.114 -0.444 1.00 97.44 101 LEU A C 1
ATOM 780 O O . LEU A 1 101 ? -15.460 6.601 0.412 1.00 97.44 101 LEU A O 1
ATOM 784 N N . ARG A 1 102 ? -15.059 6.108 -1.734 1.00 95.31 102 ARG A N 1
ATOM 785 C CA . ARG A 1 102 ? -16.377 6.526 -2.220 1.00 95.31 102 ARG A CA 1
ATOM 786 C C . ARG A 1 102 ? -17.315 5.319 -2.280 1.00 95.31 102 ARG A C 1
ATOM 788 O O . ARG A 1 102 ? -17.079 4.390 -3.046 1.00 95.31 102 ARG A O 1
ATOM 795 N N . ILE A 1 103 ? -18.425 5.383 -1.546 1.00 90.25 103 ILE A N 1
ATOM 796 C CA . ILE A 1 103 ? -19.490 4.372 -1.546 1.00 90.25 103 ILE A CA 1
ATOM 797 C C . ILE A 1 103 ? -20.777 5.036 -2.035 1.00 90.25 103 ILE A C 1
ATOM 799 O O . ILE A 1 103 ? -21.382 5.860 -1.343 1.00 90.25 103 ILE A O 1
ATOM 803 N N . GLY A 1 104 ? -21.176 4.719 -3.268 1.00 88.69 104 GLY A N 1
ATOM 804 C CA . GLY A 1 104 ? -22.239 5.455 -3.950 1.00 88.69 104 GLY A CA 1
ATOM 805 C C . GLY A 1 104 ? -21.889 6.944 -4.025 1.00 88.69 104 GLY A C 1
ATOM 806 O O . GLY A 1 104 ? -20.895 7.328 -4.636 1.00 88.69 104 GLY A O 1
ATOM 807 N N . THR A 1 105 ? -22.682 7.793 -3.370 1.00 90.94 105 THR A N 1
ATOM 808 C CA . THR A 1 105 ? -22.442 9.244 -3.314 1.00 90.94 105 THR A CA 1
ATOM 809 C C . THR A 1 105 ? -21.643 9.692 -2.089 1.00 90.94 105 THR A C 1
ATOM 811 O O . THR A 1 105 ? -21.149 10.822 -2.075 1.00 90.94 105 THR A O 1
ATOM 814 N N . ARG A 1 106 ? -21.465 8.834 -1.078 1.00 94.31 106 ARG A N 1
ATOM 815 C CA . ARG A 1 106 ? -20.850 9.198 0.207 1.00 94.31 106 ARG A CA 1
ATOM 816 C C . ARG A 1 106 ? -19.354 8.918 0.220 1.00 94.31 106 ARG A C 1
ATOM 818 O O . ARG A 1 106 ? -18.897 7.934 -0.355 1.00 94.31 106 ARG A O 1
ATOM 825 N N . TRP A 1 107 ? -18.603 9.799 0.872 1.00 96.69 107 TRP A N 1
ATOM 826 C CA . TRP A 1 107 ? -17.200 9.572 1.201 1.00 96.69 107 TRP A CA 1
ATOM 827 C C . TRP A 1 107 ? -17.118 8.984 2.608 1.00 96.69 107 TRP A C 1
ATOM 829 O O . TRP A 1 107 ? -17.679 9.556 3.540 1.00 96.69 107 TRP A O 1
ATOM 839 N N . HIS A 1 108 ? -16.471 7.836 2.735 1.00 96.94 108 HIS A N 1
ATOM 840 C CA . HIS A 1 108 ? -16.284 7.103 3.977 1.00 96.94 108 HIS A CA 1
ATOM 841 C C . HIS A 1 108 ? -14.797 7.100 4.324 1.00 96.94 108 HIS A C 1
ATOM 843 O O . HIS A 1 108 ? -13.977 6.842 3.446 1.00 96.94 108 HIS A O 1
ATOM 849 N N . THR A 1 109 ? -14.462 7.397 5.577 1.00 98.00 109 THR A N 1
ATOM 850 C CA . THR A 1 109 ? -13.078 7.491 6.049 1.00 98.00 109 THR A CA 1
ATOM 851 C C . THR A 1 109 ? -12.904 6.625 7.291 1.00 98.00 109 THR A C 1
ATOM 853 O O . THR A 1 109 ? -13.705 6.733 8.216 1.00 98.00 109 THR A O 1
ATOM 856 N N . VAL A 1 110 ? -11.834 5.830 7.321 1.00 98.06 110 VAL A N 1
ATOM 857 C CA . VAL A 1 110 ? -11.397 5.051 8.487 1.00 98.06 110 VAL A CA 1
ATOM 858 C C . VAL A 1 110 ? -9.978 5.471 8.841 1.00 98.06 110 VAL A C 1
ATOM 860 O O . VAL A 1 110 ? -9.114 5.552 7.961 1.00 98.06 110 VAL A O 1
ATOM 863 N N . GLN A 1 111 ? -9.741 5.742 10.122 1.00 97.69 111 GLN A N 1
ATOM 864 C CA . GLN A 1 111 ? -8.420 6.046 10.662 1.00 97.69 111 GLN A CA 1
ATOM 865 C C . GLN A 1 111 ? -7.970 4.952 11.633 1.00 97.69 111 GLN A C 1
ATOM 867 O O . GLN A 1 111 ? -8.761 4.446 12.426 1.00 97.69 111 GLN A O 1
ATOM 872 N N . CYS A 1 112 ? -6.691 4.592 11.570 1.00 96.88 112 CYS A N 1
ATOM 873 C CA . CYS A 1 112 ? -6.080 3.598 12.447 1.00 96.88 112 CYS A CA 1
ATOM 874 C C . CYS A 1 112 ? -4.625 3.982 12.743 1.00 96.88 112 CYS A C 1
ATOM 876 O O . CYS A 1 112 ? -3.859 4.184 11.792 1.00 96.88 112 CYS A O 1
ATOM 878 N N . PRO A 1 113 ? -4.213 4.053 14.017 1.00 93.81 113 PRO A N 1
ATOM 879 C CA . PRO A 1 113 ? -2.828 4.336 14.362 1.00 93.81 113 PRO A CA 1
ATOM 880 C C . PRO A 1 113 ? -1.922 3.223 13.846 1.00 93.81 113 PRO A C 1
ATOM 882 O O . PRO A 1 113 ? -2.158 2.051 14.120 1.00 93.81 113 PRO A O 1
ATOM 885 N N . ALA A 1 114 ? -0.886 3.581 13.081 1.00 91.44 114 ALA A N 1
ATOM 886 C CA . ALA A 1 114 ? 0.178 2.659 12.688 1.00 91.44 114 ALA A CA 1
ATOM 887 C C . ALA A 1 114 ? -0.302 1.283 12.161 1.00 91.44 114 ALA A C 1
ATOM 889 O O . ALA A 1 114 ? 0.288 0.256 12.504 1.00 91.44 114 ALA A O 1
ATOM 890 N N . ALA A 1 115 ? -1.364 1.242 11.343 1.00 94.62 115 ALA A N 1
ATOM 891 C CA . ALA A 1 115 ? -2.130 0.018 11.074 1.00 94.62 115 ALA A CA 1
ATOM 892 C C . ALA A 1 115 ? -1.276 -1.200 10.673 1.00 94.62 115 ALA A C 1
ATOM 894 O O . ALA A 1 115 ? -1.480 -2.295 11.189 1.00 94.62 115 ALA A O 1
ATOM 895 N N . ALA A 1 116 ? -0.268 -1.017 9.812 1.00 91.94 116 ALA A N 1
ATOM 896 C CA . ALA A 1 116 ? 0.649 -2.094 9.430 1.00 91.94 116 ALA A CA 1
ATOM 897 C C . ALA A 1 116 ? 1.452 -2.688 10.608 1.00 91.94 116 ALA A C 1
ATOM 899 O O . ALA A 1 116 ? 1.682 -3.894 10.632 1.00 91.94 116 ALA A O 1
ATOM 900 N N . LEU A 1 117 ? 1.880 -1.868 11.574 1.00 92.00 117 LEU A N 1
ATOM 901 C CA . LEU A 1 117 ? 2.602 -2.327 12.766 1.00 92.00 117 LEU A CA 1
ATOM 902 C C . LEU A 1 117 ? 1.648 -2.975 13.770 1.00 92.00 117 LEU A C 1
ATOM 904 O O . LEU A 1 117 ? 1.962 -4.029 14.323 1.00 92.00 117 LEU A O 1
ATOM 908 N N . LEU A 1 118 ? 0.468 -2.382 13.968 1.00 94.19 118 LEU A N 1
ATOM 909 C CA . LEU A 1 118 ? -0.539 -2.950 14.858 1.00 94.19 118 LEU A CA 1
ATOM 910 C C . LEU A 1 118 ? -1.094 -4.275 14.345 1.00 94.19 118 LEU A C 1
ATOM 912 O O . LEU A 1 118 ? -1.345 -5.151 15.157 1.00 94.19 118 LEU A O 1
ATOM 916 N N . ALA A 1 119 ? -1.202 -4.483 13.032 1.00 93.75 119 ALA A N 1
ATOM 917 C CA . ALA A 1 119 ? -1.613 -5.775 12.481 1.00 93.75 119 ALA A CA 1
ATOM 918 C C . ALA A 1 119 ? -0.599 -6.895 12.764 1.00 93.75 119 ALA A C 1
ATOM 920 O O . ALA A 1 119 ? -0.979 -8.056 12.875 1.00 93.75 119 ALA A O 1
ATOM 921 N N . VAL A 1 120 ? 0.690 -6.562 12.895 1.00 90.56 120 VAL A N 1
ATOM 922 C CA . VAL A 1 120 ? 1.721 -7.525 13.317 1.00 90.56 120 VAL A CA 1
ATOM 923 C C . VAL A 1 120 ? 1.647 -7.771 14.823 1.00 90.56 120 VAL A C 1
ATOM 925 O O . VAL A 1 120 ? 1.827 -8.901 15.270 1.00 90.56 120 VAL A O 1
ATOM 928 N N . ARG A 1 121 ? 1.392 -6.718 15.609 1.00 91.62 121 ARG A N 1
ATOM 929 C CA . ARG A 1 121 ? 1.307 -6.803 17.073 1.00 91.62 121 ARG A CA 1
ATOM 930 C C . ARG A 1 121 ? 0.039 -7.519 17.549 1.00 91.62 121 ARG A C 1
ATOM 932 O O . ARG A 1 121 ? 0.122 -8.305 18.481 1.00 91.62 121 ARG A O 1
ATOM 939 N N . PHE A 1 122 ? -1.091 -7.273 16.893 1.00 93.88 122 PHE A N 1
ATOM 940 C CA . PHE A 1 122 ? -2.421 -7.781 17.226 1.00 93.88 122 PHE A CA 1
ATOM 941 C C . PHE A 1 122 ? -3.018 -8.561 16.039 1.00 93.88 122 PHE A C 1
ATOM 943 O O . PHE A 1 122 ? -4.003 -8.119 15.445 1.00 93.88 122 PHE A O 1
ATOM 950 N N . PRO A 1 123 ? -2.442 -9.720 15.667 1.00 91.00 123 PRO A N 1
ATOM 951 C CA . PRO A 1 123 ? -2.855 -10.463 14.472 1.00 91.00 123 PRO A CA 1
ATOM 952 C C . PRO A 1 123 ? -4.299 -10.985 14.535 1.00 91.00 123 PRO A C 1
ATOM 954 O O . PRO A 1 123 ? -4.904 -11.223 13.492 1.00 91.00 123 PRO A O 1
ATOM 957 N N . ASP A 1 124 ? -4.858 -11.127 15.740 1.00 91.69 124 ASP A N 1
ATOM 958 C CA . ASP A 1 124 ? -6.227 -11.605 15.960 1.00 91.69 124 ASP A CA 1
ATOM 959 C C . ASP A 1 124 ? -7.289 -10.494 15.842 1.00 91.69 124 ASP A C 1
ATOM 961 O O . ASP A 1 124 ? -8.486 -10.783 15.824 1.00 91.69 124 ASP A O 1
ATOM 965 N N . SER A 1 125 ? -6.881 -9.220 15.748 1.00 95.62 125 SER A N 1
ATOM 966 C CA . SER A 1 125 ? -7.808 -8.107 15.514 1.00 95.62 125 SER A CA 1
ATOM 967 C C . SER A 1 125 ? -8.170 -8.038 14.031 1.00 95.62 125 SER A C 1
ATOM 969 O O . SER A 1 125 ? -7.402 -7.542 13.198 1.00 95.62 125 SER A O 1
ATOM 971 N N . ALA A 1 126 ? -9.362 -8.535 13.696 1.00 95.56 126 ALA A N 1
ATOM 972 C CA . ALA A 1 126 ? -9.865 -8.551 12.326 1.00 95.56 126 ALA A CA 1
ATOM 973 C C . ALA A 1 126 ? -9.961 -7.136 11.733 1.00 95.56 126 ALA A C 1
ATOM 975 O O . ALA A 1 126 ? -9.606 -6.927 10.574 1.00 95.56 126 ALA A O 1
ATOM 976 N N . GLU A 1 127 ? -10.375 -6.145 12.525 1.00 96.81 127 GLU A N 1
ATOM 977 C CA . GLU A 1 127 ? -10.503 -4.754 12.089 1.00 96.81 127 GLU A CA 1
ATOM 978 C C . GLU A 1 127 ? -9.140 -4.156 11.722 1.00 96.81 127 GLU A C 1
ATOM 980 O O . GLU A 1 127 ? -8.986 -3.571 10.646 1.00 96.81 127 GLU A O 1
ATOM 985 N N . VAL A 1 128 ? -8.124 -4.347 12.570 1.00 96.06 128 VAL A N 1
ATOM 986 C CA . VAL A 1 128 ? -6.761 -3.860 12.305 1.00 96.06 128 VAL A CA 1
ATOM 987 C C . VAL A 1 128 ? -6.157 -4.583 11.098 1.00 96.06 128 VAL A C 1
ATOM 989 O O . VAL A 1 128 ? -5.554 -3.941 10.232 1.00 96.06 128 VAL A O 1
ATOM 992 N N . ALA A 1 129 ? -6.367 -5.897 10.982 1.00 95.25 129 ALA A N 1
ATOM 993 C CA . ALA A 1 129 ? -5.924 -6.685 9.834 1.00 95.25 129 ALA A CA 1
ATOM 994 C C . ALA A 1 129 ? -6.576 -6.219 8.517 1.00 95.25 129 ALA A C 1
ATOM 996 O O . ALA A 1 129 ? -5.895 -6.115 7.488 1.00 95.25 129 ALA A O 1
ATOM 997 N N . THR A 1 130 ? -7.866 -5.877 8.544 1.00 97.06 130 THR A N 1
ATOM 998 C CA . THR A 1 130 ? -8.594 -5.304 7.404 1.00 97.06 130 THR A CA 1
ATOM 999 C C . THR A 1 130 ? -7.997 -3.966 6.983 1.00 97.06 130 THR A C 1
ATOM 1001 O O . THR A 1 130 ? -7.657 -3.783 5.809 1.00 97.06 130 THR A O 1
ATOM 1004 N N . VAL A 1 131 ? -7.793 -3.046 7.931 1.00 97.62 131 VAL A N 1
ATOM 1005 C CA . VAL A 1 131 ? -7.205 -1.730 7.641 1.00 97.62 131 VAL A CA 1
ATOM 1006 C C . VAL A 1 131 ? -5.793 -1.876 7.068 1.00 97.62 131 VAL A C 1
ATOM 1008 O O . VAL A 1 131 ? -5.481 -1.272 6.040 1.00 97.62 131 VAL A O 1
ATOM 1011 N N . ALA A 1 132 ? -4.953 -2.725 7.664 1.00 95.94 132 ALA A N 1
ATOM 1012 C CA . ALA A 1 132 ? -3.599 -2.980 7.177 1.00 95.94 132 ALA A CA 1
ATOM 1013 C C . ALA A 1 132 ? -3.583 -3.614 5.775 1.00 95.94 132 ALA A C 1
ATOM 1015 O O . ALA A 1 132 ? -2.724 -3.282 4.956 1.00 95.94 132 ALA A O 1
ATOM 1016 N N . THR A 1 133 ? -4.547 -4.484 5.462 1.00 95.50 133 THR A N 1
ATOM 1017 C CA . THR A 1 133 ? -4.689 -5.094 4.130 1.00 95.50 133 THR A CA 1
ATOM 1018 C C . THR A 1 133 ? -5.040 -4.048 3.074 1.00 95.50 133 THR A C 1
ATOM 1020 O O . THR A 1 133 ? -4.398 -3.992 2.020 1.00 95.50 133 THR A O 1
ATOM 1023 N N . VAL A 1 134 ? -6.002 -3.166 3.362 1.00 97.69 134 VAL A N 1
ATOM 1024 C CA . VAL A 1 134 ? -6.372 -2.074 2.450 1.00 97.69 134 VAL A CA 1
ATOM 1025 C C . VAL A 1 134 ? -5.237 -1.063 2.299 1.00 97.69 134 VAL A C 1
ATOM 1027 O O . VAL A 1 134 ? -4.908 -0.680 1.173 1.00 97.69 134 VAL A O 1
ATOM 1030 N N . GLN A 1 135 ? -4.578 -0.686 3.400 1.00 97.25 135 GLN A N 1
ATOM 1031 C CA . GLN A 1 135 ? -3.378 0.151 3.366 1.00 97.25 135 GLN A CA 1
ATOM 1032 C C . GL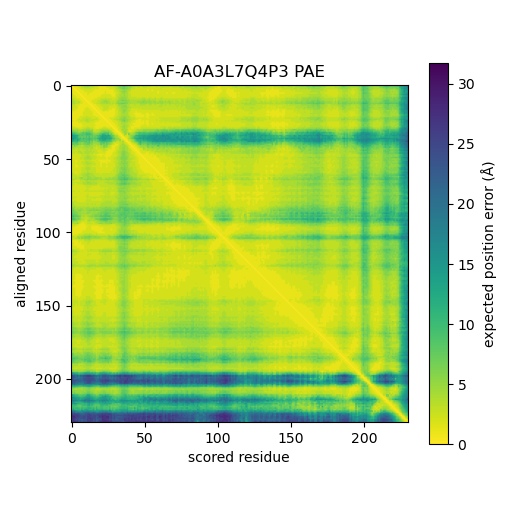N A 1 135 ? -2.324 -0.469 2.443 1.00 97.25 135 GLN A C 1
ATOM 1034 O O . GLN A 1 135 ? -1.832 0.197 1.532 1.00 97.25 135 GLN A O 1
ATOM 1039 N N . ALA A 1 136 ? -1.996 -1.749 2.643 1.00 95.62 136 ALA A N 1
ATOM 1040 C CA . ALA A 1 136 ? -0.996 -2.457 1.855 1.00 95.62 136 ALA A CA 1
ATOM 1041 C C . ALA A 1 136 ? -1.338 -2.462 0.360 1.00 95.62 136 ALA A C 1
ATOM 1043 O O . ALA A 1 136 ? -0.435 -2.305 -0.468 1.00 95.62 136 ALA A O 1
ATOM 1044 N N . ARG A 1 137 ? -2.625 -2.600 0.016 1.00 96.94 137 ARG A N 1
ATOM 1045 C CA . ARG A 1 137 ? -3.092 -2.585 -1.370 1.00 96.94 137 ARG A CA 1
ATOM 1046 C C . ARG A 1 137 ? -2.999 -1.203 -2.014 1.00 96.94 137 ARG A C 1
ATOM 1048 O O . ARG A 1 137 ? -2.512 -1.092 -3.138 1.00 96.94 137 ARG A O 1
ATOM 1055 N N . LEU A 1 138 ? -3.411 -0.149 -1.314 1.00 97.88 138 LEU A N 1
ATOM 1056 C CA . LEU A 1 138 ? -3.299 1.224 -1.817 1.00 97.88 138 LEU A CA 1
ATOM 1057 C C . LEU A 1 138 ? -1.831 1.660 -1.944 1.00 97.88 138 LEU A C 1
ATOM 1059 O O . LEU A 1 138 ? -1.456 2.256 -2.951 1.00 97.88 138 LEU A O 1
ATOM 1063 N N . GLN A 1 139 ? -0.972 1.278 -0.995 1.00 96.69 139 GLN A N 1
ATOM 1064 C CA . GLN A 1 139 ? 0.478 1.470 -1.110 1.00 96.69 139 GLN A CA 1
ATOM 1065 C C . GLN A 1 139 ? 1.065 0.750 -2.327 1.00 96.69 139 GLN A C 1
ATOM 1067 O O . GLN A 1 139 ? 1.918 1.311 -3.008 1.00 96.69 139 GLN A O 1
ATOM 1072 N N . ASN A 1 140 ? 0.608 -0.471 -2.624 1.00 97.19 140 ASN A N 1
ATOM 1073 C CA . ASN A 1 140 ? 1.049 -1.199 -3.812 1.00 97.19 140 ASN A CA 1
ATOM 1074 C C . ASN A 1 140 ? 0.694 -0.444 -5.104 1.00 97.19 140 ASN A C 1
ATOM 1076 O O . ASN A 1 140 ? 1.551 -0.296 -5.970 1.00 97.19 140 ASN A O 1
ATOM 1080 N N . ILE A 1 141 ? -0.527 0.089 -5.215 1.00 97.50 141 ILE A N 1
ATOM 1081 C CA . ILE A 1 141 ? -0.927 0.916 -6.366 1.00 97.50 141 ILE A CA 1
ATOM 1082 C C . ILE A 1 141 ? -0.044 2.160 -6.479 1.00 97.50 141 ILE A C 1
ATOM 1084 O O . ILE A 1 141 ? 0.454 2.459 -7.563 1.00 97.50 141 ILE A O 1
ATOM 1088 N N . ALA A 1 142 ? 0.203 2.842 -5.357 1.00 97.12 142 ALA A N 1
ATOM 1089 C CA . ALA A 1 142 ? 1.104 3.988 -5.319 1.00 97.12 142 ALA A CA 1
ATOM 1090 C C . ALA A 1 142 ? 2.498 3.607 -5.840 1.00 97.12 142 ALA A C 1
ATOM 1092 O O . ALA A 1 142 ? 3.055 4.268 -6.711 1.00 97.12 142 ALA A O 1
ATOM 1093 N N . ALA A 1 143 ? 3.045 2.495 -5.349 1.00 96.38 143 ALA A N 1
ATOM 1094 C CA . ALA A 1 143 ? 4.355 2.002 -5.737 1.00 96.38 143 ALA A CA 1
ATOM 1095 C C . ALA A 1 143 ? 4.425 1.660 -7.238 1.00 96.38 143 ALA A C 1
ATOM 1097 O O . ALA A 1 143 ? 5.387 2.044 -7.901 1.00 96.38 143 ALA A O 1
ATOM 1098 N N . VAL A 1 144 ? 3.400 1.011 -7.802 1.00 96.81 144 VAL A N 1
ATOM 1099 C CA . VAL A 1 144 ? 3.325 0.718 -9.247 1.00 96.81 144 VAL A CA 1
ATOM 1100 C C . VAL A 1 144 ? 3.344 2.010 -10.071 1.00 96.81 144 VAL A C 1
ATOM 1102 O O . VAL A 1 144 ? 4.144 2.135 -11.000 1.00 96.81 144 VAL A O 1
ATOM 1105 N N . ALA A 1 145 ? 2.558 3.014 -9.690 1.00 95.94 145 ALA A N 1
ATOM 1106 C CA . ALA A 1 145 ? 2.571 4.308 -10.368 1.00 95.94 145 ALA A CA 1
ATOM 1107 C C . ALA A 1 145 ? 3.943 5.011 -10.251 1.00 95.94 145 ALA A C 1
ATOM 1109 O O . ALA A 1 145 ? 4.461 5.554 -11.229 1.00 95.94 145 ALA A O 1
ATOM 1110 N N . LEU A 1 146 ? 4.598 4.944 -9.085 1.00 94.62 146 LEU A N 1
ATOM 1111 C CA . LEU A 1 146 ? 5.907 5.570 -8.845 1.00 94.62 146 LEU A CA 1
ATOM 1112 C C . LEU A 1 146 ? 7.056 4.961 -9.668 1.00 94.62 146 LEU A C 1
ATOM 1114 O O . LEU A 1 146 ? 7.972 5.693 -10.076 1.00 94.62 146 LEU A O 1
ATOM 1118 N N . VAL A 1 147 ? 7.025 3.649 -9.947 1.00 93.88 147 VAL A N 1
ATOM 1119 C CA . VAL A 1 147 ? 7.996 3.031 -10.874 1.00 93.88 147 VAL A CA 1
ATOM 1120 C C . VAL A 1 147 ? 7.734 3.375 -12.338 1.00 93.88 147 VAL A C 1
ATOM 1122 O O . VAL A 1 147 ? 8.632 3.181 -13.153 1.00 93.88 147 VAL A O 1
ATOM 1125 N N . GLY A 1 148 ? 6.570 3.934 -12.674 1.00 93.00 148 GLY A N 1
ATOM 1126 C CA . GLY A 1 148 ? 6.174 4.236 -14.050 1.00 93.00 148 GLY A CA 1
ATOM 1127 C C . GLY A 1 148 ? 5.278 3.162 -14.666 1.00 93.00 148 GLY A C 1
ATOM 1128 O O . GLY A 1 148 ? 5.457 2.820 -15.834 1.00 93.00 148 GLY A O 1
ATOM 1129 N N . GLY A 1 149 ? 4.367 2.608 -13.868 1.00 94.25 149 GLY A N 1
ATOM 1130 C CA . GLY A 1 149 ? 3.263 1.768 -14.317 1.00 94.25 149 GLY A CA 1
ATOM 1131 C C . GLY A 1 149 ? 3.530 0.267 -14.337 1.00 94.25 149 GLY A C 1
ATOM 1132 O O . GLY A 1 149 ? 4.640 -0.210 -14.074 1.00 94.25 149 GLY A O 1
ATOM 1133 N N . SER A 1 150 ? 2.471 -0.484 -14.651 1.00 94.75 150 SER A N 1
ATOM 1134 C CA . SER A 1 150 ? 2.415 -1.950 -14.552 1.00 94.75 150 SER A CA 1
ATOM 1135 C C . SER A 1 150 ? 3.529 -2.665 -15.316 1.00 94.75 150 SER A C 1
ATOM 1137 O O . SER A 1 150 ? 4.183 -3.532 -14.744 1.00 94.75 150 SER A O 1
ATOM 1139 N N . GLU A 1 151 ? 3.814 -2.271 -16.561 1.00 94.94 151 GLU A N 1
ATOM 1140 C CA . GLU A 1 151 ? 4.873 -2.905 -17.363 1.00 94.94 151 GLU A CA 1
ATOM 1141 C C . GLU A 1 151 ? 6.249 -2.749 -16.699 1.00 94.94 151 GLU A C 1
ATOM 1143 O O . GLU A 1 151 ? 7.035 -3.694 -16.604 1.00 94.94 151 GLU A O 1
ATOM 1148 N N . THR A 1 152 ? 6.540 -1.554 -16.179 1.00 94.38 152 THR A N 1
ATOM 1149 C CA . THR A 1 152 ? 7.800 -1.295 -15.482 1.00 94.38 152 THR A CA 1
ATOM 1150 C C . THR A 1 152 ? 7.876 -2.072 -14.169 1.00 94.38 152 THR A C 1
ATOM 1152 O O . THR A 1 152 ? 8.928 -2.636 -13.859 1.00 94.38 152 THR A O 1
ATOM 1155 N N . ALA A 1 153 ? 6.774 -2.148 -13.419 1.00 95.88 153 ALA A N 1
ATOM 1156 C CA . ALA A 1 153 ? 6.686 -2.945 -12.199 1.00 95.88 153 ALA A CA 1
ATOM 1157 C C . ALA A 1 153 ? 6.926 -4.442 -12.466 1.00 95.88 153 ALA A C 1
ATOM 1159 O O . ALA A 1 153 ? 7.691 -5.072 -11.736 1.00 95.88 153 ALA A O 1
ATOM 1160 N N . ASP A 1 154 ? 6.358 -4.991 -13.542 1.00 96.50 154 ASP A N 1
ATOM 1161 C CA . ASP A 1 154 ? 6.544 -6.393 -13.937 1.00 96.50 154 ASP A CA 1
ATOM 1162 C C . ASP A 1 154 ? 7.997 -6.683 -14.354 1.00 96.50 154 ASP A C 1
ATOM 1164 O O . ASP A 1 154 ? 8.558 -7.720 -13.983 1.00 96.50 154 ASP A O 1
ATOM 1168 N N . ARG A 1 155 ? 8.675 -5.742 -15.032 1.00 94.62 155 ARG A N 1
ATOM 1169 C CA . ARG A 1 155 ? 10.122 -5.857 -15.313 1.00 94.62 155 ARG A CA 1
ATOM 1170 C C . ARG A 1 155 ? 10.959 -5.879 -14.035 1.00 94.62 155 ARG A C 1
ATOM 1172 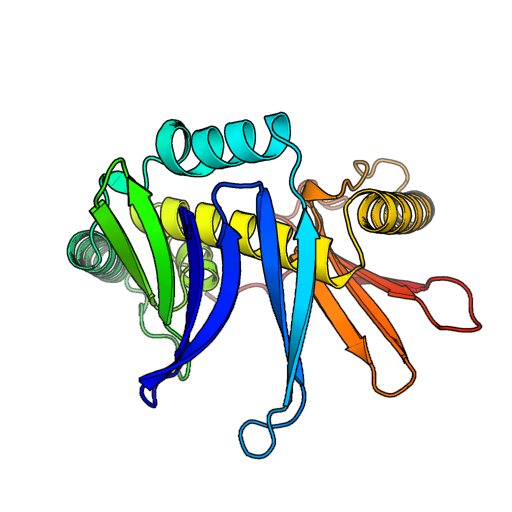O O . ARG A 1 155 ? 11.888 -6.682 -13.927 1.00 94.62 155 ARG A O 1
ATOM 1179 N N . TYR A 1 156 ? 10.648 -5.018 -13.064 1.00 94.62 156 TYR A N 1
ATOM 1180 C CA . TYR A 1 156 ? 11.323 -5.040 -11.764 1.00 94.62 156 TYR A CA 1
ATOM 1181 C C . TYR A 1 156 ? 11.084 -6.362 -11.026 1.00 94.62 156 TYR A C 1
ATOM 1183 O O . TYR A 1 156 ? 12.042 -6.946 -10.523 1.00 94.62 156 TYR A O 1
ATOM 1191 N N . ALA A 1 157 ? 9.847 -6.865 -11.021 1.00 95.38 157 ALA A N 1
ATOM 1192 C CA . ALA A 1 157 ? 9.493 -8.140 -10.402 1.00 95.38 157 ALA A CA 1
ATOM 1193 C C . ALA A 1 157 ? 10.217 -9.327 -11.063 1.00 95.38 157 ALA A C 1
ATOM 1195 O O . ALA A 1 157 ? 10.770 -10.177 -10.368 1.00 95.38 157 ALA A O 1
ATOM 1196 N N . THR A 1 158 ? 10.318 -9.337 -12.395 1.00 95.19 158 THR A N 1
ATOM 1197 C CA . THR A 1 158 ? 11.071 -10.350 -13.158 1.00 95.19 158 THR A CA 1
ATOM 1198 C C . THR A 1 158 ? 12.560 -10.323 -12.803 1.00 95.19 158 THR A C 1
ATOM 1200 O O . THR A 1 158 ? 13.173 -11.361 -12.550 1.00 95.19 158 THR A O 1
ATOM 1203 N N . ASN A 1 159 ? 13.161 -9.130 -12.734 1.00 92.31 159 ASN A N 1
ATOM 1204 C CA . ASN A 1 159 ? 14.567 -8.978 -12.358 1.00 92.31 159 ASN A CA 1
ATOM 1205 C C . ASN A 1 159 ? 14.838 -9.415 -10.916 1.00 92.31 159 ASN A C 1
ATOM 1207 O O . ASN A 1 159 ? 15.836 -10.096 -10.671 1.00 92.31 159 ASN A O 1
ATOM 1211 N N . ALA A 1 160 ? 13.954 -9.040 -9.987 1.00 92.81 160 ALA A N 1
ATOM 1212 C CA . ALA A 1 160 ? 14.029 -9.460 -8.595 1.00 92.81 160 ALA A CA 1
ATOM 1213 C C . ALA A 1 160 ? 13.894 -10.983 -8.471 1.00 92.81 160 ALA A C 1
ATOM 1215 O O . ALA A 1 160 ? 14.724 -11.601 -7.815 1.00 92.81 160 ALA A O 1
ATOM 1216 N N . THR A 1 161 ? 12.929 -11.589 -9.171 1.00 93.19 161 THR A N 1
ATOM 1217 C CA . THR A 1 161 ? 12.700 -13.044 -9.204 1.00 93.19 161 THR A CA 1
ATOM 1218 C C . THR A 1 161 ? 13.916 -13.800 -9.713 1.00 93.19 161 THR A C 1
ATOM 1220 O O . THR A 1 161 ? 14.397 -14.697 -9.034 1.00 93.19 161 THR A O 1
ATOM 1223 N N . ARG A 1 162 ? 14.483 -13.397 -10.857 1.00 92.44 162 ARG A N 1
ATOM 1224 C CA . ARG A 1 162 ? 15.680 -14.047 -11.412 1.00 92.44 162 ARG A CA 1
ATOM 1225 C C . ARG A 1 162 ? 16.823 -14.081 -10.398 1.00 92.44 162 ARG A C 1
ATOM 1227 O O . ARG A 1 162 ? 17.442 -15.117 -10.200 1.00 92.44 162 ARG A O 1
ATOM 1234 N N . LYS A 1 163 ? 17.094 -12.950 -9.743 1.00 89.69 163 LYS A N 1
ATOM 1235 C CA . LYS A 1 163 ? 18.141 -12.872 -8.717 1.00 89.69 163 LYS A CA 1
ATOM 1236 C C . LYS A 1 163 ? 17.776 -13.630 -7.445 1.00 89.69 163 LYS A C 1
ATOM 1238 O O . LYS A 1 163 ? 18.658 -14.203 -6.818 1.00 89.69 163 LYS A O 1
ATOM 1243 N N . LEU A 1 164 ? 16.499 -13.653 -7.076 1.00 88.69 164 LEU A N 1
ATOM 1244 C CA . LEU A 1 164 ? 16.005 -14.437 -5.954 1.00 88.69 164 LEU A CA 1
ATOM 1245 C C . LEU A 1 164 ? 16.216 -15.935 -6.201 1.00 88.69 164 LEU A C 1
ATOM 1247 O O . LEU A 1 164 ? 16.725 -16.600 -5.313 1.00 88.69 164 LEU A O 1
ATOM 1251 N N . HIS A 1 165 ? 15.937 -16.439 -7.407 1.00 90.50 165 HIS A N 1
ATOM 1252 C CA . HIS A 1 165 ? 16.178 -17.835 -7.795 1.00 90.50 165 HIS A CA 1
ATOM 1253 C C . HIS A 1 165 ? 17.656 -18.212 -7.863 1.00 90.50 165 HIS A C 1
ATOM 1255 O O . HIS A 1 165 ? 18.005 -19.341 -7.536 1.00 90.50 165 HIS A O 1
ATOM 1261 N N . GLU A 1 166 ? 18.540 -17.277 -8.227 1.00 89.38 166 GLU A N 1
ATOM 1262 C CA . GLU A 1 166 ? 19.992 -17.500 -8.130 1.00 89.38 166 GLU A CA 1
ATOM 1263 C C . GLU A 1 166 ? 20.440 -17.770 -6.678 1.00 89.38 166 GLU A C 1
ATOM 1265 O O . GLU A 1 166 ? 21.388 -18.521 -6.465 1.00 89.38 166 GLU A O 1
ATOM 1270 N N . MET A 1 167 ? 19.767 -17.172 -5.685 1.00 85.75 167 MET A N 1
ATOM 1271 C CA . MET A 1 167 ? 20.064 -17.355 -4.255 1.00 85.75 167 MET A CA 1
ATOM 1272 C C . MET A 1 167 ? 19.246 -18.491 -3.616 1.00 85.75 167 MET A C 1
ATOM 1274 O O . MET A 1 167 ? 19.738 -19.193 -2.735 1.00 85.75 167 MET A O 1
ATOM 1278 N N . HIS A 1 168 ? 18.001 -18.669 -4.061 1.00 87.00 168 HIS A N 1
ATOM 1279 C CA . HIS A 1 168 ? 17.001 -19.595 -3.534 1.00 87.00 168 HIS A CA 1
ATOM 1280 C C . HIS A 1 168 ? 16.183 -20.187 -4.699 1.00 87.00 168 HIS A C 1
ATOM 1282 O O . HIS A 1 168 ? 15.138 -19.632 -5.052 1.00 87.00 168 HIS A O 1
ATOM 1288 N N . PRO A 1 169 ? 16.630 -21.301 -5.309 1.00 88.31 169 PRO A N 1
ATOM 1289 C CA . PRO A 1 169 ? 16.018 -21.854 -6.524 1.00 88.31 169 PRO A CA 1
ATOM 1290 C C . PRO A 1 169 ? 14.520 -22.170 -6.414 1.00 88.31 169 PRO A C 1
ATOM 1292 O O . PRO A 1 169 ? 13.799 -22.024 -7.395 1.00 88.31 169 PRO A O 1
ATOM 1295 N N . ASP A 1 170 ? 14.047 -22.534 -5.220 1.00 87.12 170 ASP A N 1
ATOM 1296 C CA . ASP A 1 170 ? 12.645 -22.895 -4.964 1.00 87.12 170 ASP A CA 1
ATOM 1297 C C . ASP A 1 170 ? 11.761 -21.698 -4.563 1.00 87.12 170 ASP A C 1
ATOM 1299 O O . ASP A 1 170 ? 10.605 -21.868 -4.170 1.00 87.12 170 ASP A O 1
ATOM 1303 N N . ALA A 1 171 ? 12.293 -20.472 -4.611 1.00 86.31 171 ALA A N 1
ATOM 1304 C CA . ALA A 1 171 ? 11.524 -19.289 -4.251 1.00 86.31 171 ALA A CA 1
ATOM 1305 C C . ALA A 1 171 ? 10.327 -19.076 -5.195 1.00 86.31 171 ALA A C 1
ATOM 1307 O O . ALA A 1 171 ? 10.388 -19.335 -6.397 1.00 86.31 171 ALA A O 1
ATOM 1308 N N . ARG A 1 172 ? 9.220 -18.547 -4.668 1.00 90.06 172 ARG A N 1
ATOM 1309 C CA . ARG A 1 172 ? 8.076 -18.130 -5.488 1.00 90.06 172 ARG A CA 1
ATOM 1310 C C . ARG A 1 172 ? 8.477 -16.952 -6.377 1.00 90.06 172 ARG A C 1
ATOM 1312 O O . ARG A 1 172 ? 9.231 -16.072 -5.968 1.00 90.06 172 ARG A O 1
ATOM 1319 N N . GLU A 1 173 ? 7.897 -16.885 -7.567 1.00 92.81 173 GLU A N 1
ATOM 1320 C CA . GLU A 1 173 ? 8.010 -15.700 -8.412 1.00 92.81 173 GLU A CA 1
ATOM 1321 C C . GLU A 1 173 ? 7.370 -14.469 -7.755 1.00 92.81 173 GLU A C 1
ATOM 1323 O O . GLU A 1 173 ? 6.250 -14.521 -7.230 1.00 92.81 173 GLU A O 1
ATOM 1328 N N . LEU A 1 174 ? 8.085 -13.345 -7.808 1.00 94.38 174 LEU A N 1
ATOM 1329 C CA . LEU A 1 174 ? 7.559 -12.033 -7.456 1.00 94.38 174 LEU A CA 1
ATOM 1330 C C . LEU A 1 174 ? 6.739 -11.476 -8.616 1.00 94.38 174 LEU A C 1
ATOM 1332 O O . LEU A 1 174 ? 7.081 -11.627 -9.787 1.00 94.38 174 LEU A O 1
ATOM 1336 N N . THR A 1 175 ? 5.688 -10.746 -8.273 1.00 95.50 175 THR A N 1
ATOM 1337 C CA . THR A 1 175 ? 4.796 -10.065 -9.213 1.00 95.50 175 THR A CA 1
ATOM 1338 C C . THR A 1 175 ? 4.689 -8.584 -8.862 1.00 95.50 175 THR A C 1
ATOM 1340 O O . THR A 1 175 ? 5.041 -8.167 -7.755 1.00 95.50 175 THR A O 1
ATOM 1343 N N . ARG A 1 176 ? 4.115 -7.759 -9.747 1.00 95.38 176 ARG A N 1
ATOM 1344 C CA . ARG A 1 176 ? 3.821 -6.357 -9.403 1.00 95.38 176 ARG A CA 1
ATOM 1345 C C . ARG A 1 176 ? 2.911 -6.188 -8.184 1.00 95.38 176 ARG A C 1
ATOM 1347 O O . ARG A 1 176 ? 2.964 -5.143 -7.548 1.00 95.38 176 ARG A O 1
ATOM 1354 N N . ARG A 1 177 ? 2.101 -7.192 -7.821 1.00 94.38 177 ARG A N 1
ATOM 1355 C CA . ARG A 1 177 ? 1.268 -7.157 -6.601 1.00 94.38 177 ARG A CA 1
ATOM 1356 C C . ARG A 1 177 ? 2.085 -7.254 -5.316 1.00 94.38 177 ARG A C 1
ATOM 1358 O O . ARG A 1 177 ? 1.615 -6.832 -4.264 1.00 94.38 177 ARG A O 1
ATOM 1365 N N . ASP A 1 178 ? 3.301 -7.775 -5.411 1.00 94.81 178 ASP A N 1
ATOM 1366 C CA . ASP A 1 178 ? 4.212 -7.891 -4.280 1.00 94.81 178 ASP A CA 1
ATOM 1367 C C . ASP A 1 178 ? 4.960 -6.572 -4.023 1.00 94.81 178 ASP A C 1
ATOM 1369 O O . ASP A 1 178 ? 5.556 -6.398 -2.964 1.00 94.81 178 ASP A O 1
ATOM 1373 N N . LEU A 1 179 ? 4.913 -5.614 -4.955 1.00 95.75 179 LEU A N 1
ATOM 1374 C CA . LEU A 1 179 ? 5.603 -4.333 -4.835 1.00 95.75 179 LEU A CA 1
ATOM 1375 C C . LEU A 1 179 ? 5.062 -3.510 -3.651 1.00 95.75 179 LEU A C 1
ATOM 1377 O O . LEU A 1 179 ? 3.868 -3.233 -3.562 1.00 95.75 179 LEU A O 1
ATOM 1381 N N . ALA A 1 180 ? 5.938 -3.103 -2.739 1.00 93.44 180 ALA A N 1
ATOM 1382 C CA . ALA A 1 180 ? 5.563 -2.480 -1.470 1.00 93.44 180 ALA A CA 1
ATOM 1383 C C . ALA A 1 180 ? 6.100 -1.058 -1.298 1.00 93.44 180 ALA A C 1
ATOM 1385 O O . ALA A 1 180 ? 5.444 -0.236 -0.662 1.00 93.44 180 ALA A O 1
ATOM 1386 N N . MET A 1 181 ? 7.279 -0.760 -1.849 1.00 92.62 181 MET A N 1
ATOM 1387 C CA . MET A 1 181 ? 7.897 0.557 -1.719 1.00 92.62 181 MET A CA 1
ATOM 1388 C C . MET A 1 181 ? 8.768 0.879 -2.924 1.00 92.62 181 MET A C 1
ATOM 1390 O O . MET A 1 181 ? 9.423 0.004 -3.491 1.00 92.62 181 MET A O 1
ATOM 1394 N N . VAL A 1 182 ? 8.795 2.162 -3.277 1.00 92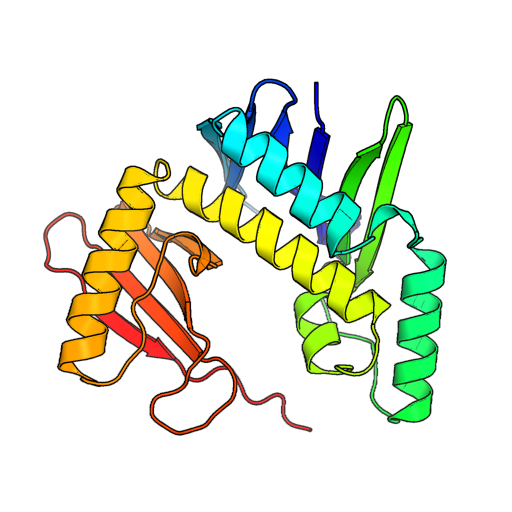.81 182 VAL A N 1
ATOM 1395 C CA . VAL A 1 182 ? 9.662 2.721 -4.310 1.00 92.81 182 VAL A CA 1
ATOM 1396 C C . VAL A 1 182 ? 10.228 4.021 -3.781 1.00 92.81 182 VAL A C 1
ATOM 1398 O O . VAL A 1 182 ? 9.489 4.870 -3.290 1.00 92.81 182 VAL A O 1
ATOM 1401 N N . ARG A 1 183 ? 11.541 4.178 -3.889 1.00 89.69 183 ARG A N 1
ATOM 1402 C CA . ARG A 1 183 ? 12.237 5.405 -3.527 1.00 89.69 183 ARG A CA 1
ATOM 1403 C C . ARG A 1 183 ? 13.278 5.718 -4.581 1.00 89.69 183 ARG A C 1
ATOM 1405 O O . ARG A 1 183 ? 14.114 4.873 -4.898 1.00 89.69 183 ARG A O 1
ATOM 1412 N N . ARG A 1 184 ? 13.268 6.942 -5.100 1.00 86.94 184 ARG A N 1
ATOM 1413 C CA . ARG A 1 184 ? 14.365 7.423 -5.942 1.00 86.94 184 ARG A CA 1
ATOM 1414 C C . ARG A 1 184 ? 15.477 7.988 -5.068 1.00 86.94 184 ARG A C 1
ATOM 1416 O O . ARG A 1 184 ? 15.241 8.796 -4.170 1.00 86.94 184 ARG A O 1
ATOM 1423 N N . LEU A 1 185 ? 16.691 7.522 -5.318 1.00 85.88 185 LEU A N 1
ATOM 1424 C CA . LEU A 1 185 ? 17.899 7.975 -4.646 1.00 85.88 185 LEU A CA 1
ATOM 1425 C C . LEU A 1 185 ? 18.439 9.243 -5.328 1.00 85.88 185 LEU A C 1
ATOM 1427 O O . LEU A 1 185 ? 18.038 9.592 -6.440 1.00 85.88 185 LEU A O 1
ATOM 1431 N N . ALA A 1 186 ? 19.330 9.960 -4.640 1.00 82.31 186 ALA A N 1
ATOM 1432 C CA . ALA A 1 186 ? 19.868 11.241 -5.113 1.00 82.31 186 ALA A CA 1
ATOM 1433 C C . ALA A 1 186 ? 20.677 11.118 -6.420 1.00 82.31 186 ALA A C 1
ATOM 1435 O O . ALA A 1 186 ? 20.741 12.066 -7.196 1.00 82.31 186 ALA A O 1
ATOM 1436 N N . ASP A 1 187 ? 21.248 9.943 -6.679 1.00 82.69 187 ASP A N 1
ATOM 1437 C CA . ASP A 1 187 ? 21.981 9.590 -7.900 1.00 82.69 187 ASP A CA 1
ATOM 1438 C C . ASP A 1 187 ? 21.058 9.186 -9.072 1.00 82.69 187 ASP A C 1
ATOM 1440 O O . ASP A 1 187 ? 21.531 8.803 -10.143 1.00 82.69 187 ASP A O 1
ATOM 1444 N N . GLY A 1 188 ? 19.737 9.246 -8.876 1.00 83.19 188 GLY A N 1
ATOM 1445 C CA . GLY A 1 188 ? 18.732 8.834 -9.854 1.00 83.19 188 GLY A CA 1
ATOM 1446 C C . GLY A 1 188 ? 18.426 7.335 -9.854 1.00 83.19 188 GLY A C 1
ATOM 1447 O O . GLY A 1 188 ? 17.513 6.917 -10.571 1.00 83.19 188 GLY A O 1
ATOM 1448 N N . SER A 1 189 ? 19.127 6.536 -9.044 1.00 87.38 189 SER A N 1
ATOM 1449 C CA . SER A 1 189 ? 18.845 5.110 -8.880 1.00 87.38 189 SER A CA 1
ATOM 1450 C C . SER A 1 189 ? 17.456 4.894 -8.273 1.00 87.38 189 SER A C 1
ATOM 1452 O O . SER A 1 189 ? 16.965 5.700 -7.477 1.00 87.38 189 SER A O 1
ATOM 1454 N N . ALA A 1 190 ? 16.812 3.786 -8.631 1.00 88.44 190 ALA A N 1
ATOM 1455 C CA . ALA A 1 190 ? 15.547 3.370 -8.038 1.00 88.44 190 ALA A CA 1
ATOM 1456 C C . ALA A 1 190 ? 15.796 2.268 -7.006 1.00 88.44 190 ALA A C 1
ATOM 1458 O O . ALA A 1 190 ? 16.369 1.227 -7.325 1.00 88.44 190 ALA A O 1
ATOM 1459 N N . PHE A 1 191 ? 15.349 2.497 -5.776 1.00 92.75 191 PHE A N 1
ATOM 1460 C CA . PHE A 1 191 ? 15.251 1.484 -4.737 1.00 92.75 191 PHE A CA 1
ATOM 1461 C C . PHE A 1 191 ? 13.811 0.980 -4.673 1.00 92.75 191 PHE A C 1
ATOM 1463 O O . PHE A 1 191 ? 12.879 1.767 -4.512 1.00 92.75 191 PHE A O 1
ATOM 1470 N N . VAL A 1 192 ? 13.634 -0.325 -4.825 1.00 94.31 192 VAL A N 1
ATOM 1471 C CA . VAL A 1 192 ? 12.340 -0.991 -4.968 1.00 94.31 192 VAL A CA 1
ATOM 1472 C C . VAL A 1 192 ? 12.276 -2.123 -3.949 1.00 94.31 192 VAL A C 1
ATOM 1474 O O . VAL A 1 192 ? 13.231 -2.884 -3.831 1.00 94.31 192 VAL A O 1
ATOM 1477 N N . GLN A 1 193 ? 11.178 -2.256 -3.209 1.00 95.00 193 GLN A N 1
ATOM 1478 C CA . GLN A 1 193 ? 10.991 -3.358 -2.259 1.00 95.00 193 GLN A CA 1
ATOM 1479 C C . GLN A 1 193 ? 9.730 -4.147 -2.559 1.00 95.00 193 GLN A C 1
ATOM 1481 O O . GLN A 1 193 ? 8.681 -3.564 -2.833 1.00 95.00 193 GLN A O 1
ATOM 1486 N N . PHE A 1 194 ? 9.828 -5.465 -2.428 1.00 94.50 194 PHE A N 1
ATOM 1487 C CA . PHE A 1 194 ? 8.735 -6.411 -2.577 1.00 94.50 194 PHE A CA 1
ATOM 1488 C C . PHE A 1 194 ? 8.456 -7.120 -1.250 1.00 94.50 194 PHE A C 1
ATOM 1490 O O . PHE A 1 194 ? 9.383 -7.553 -0.565 1.00 94.50 194 PHE A O 1
ATOM 1497 N N . ARG A 1 195 ? 7.176 -7.275 -0.908 1.00 90.94 195 ARG A N 1
ATOM 1498 C CA . ARG A 1 195 ? 6.698 -8.165 0.154 1.00 90.94 195 ARG A CA 1
ATOM 1499 C C . ARG A 1 195 ? 6.712 -9.591 -0.374 1.00 90.94 195 ARG A C 1
ATOM 1501 O O . ARG A 1 195 ? 5.938 -9.933 -1.261 1.00 90.94 195 ARG A O 1
ATOM 1508 N N . TYR A 1 196 ? 7.558 -10.432 0.193 1.00 87.38 196 TYR A N 1
ATOM 1509 C CA . TYR A 1 196 ? 7.689 -11.815 -0.225 1.00 87.38 196 TYR A CA 1
ATOM 1510 C C . TYR A 1 196 ? 7.080 -12.748 0.822 1.00 87.38 196 TYR A C 1
ATOM 1512 O O . TYR A 1 196 ? 7.612 -12.937 1.912 1.00 87.38 196 TYR A O 1
ATOM 1520 N N . ARG A 1 197 ? 5.925 -13.331 0.485 1.00 76.69 197 ARG A N 1
ATOM 1521 C CA . ARG A 1 197 ? 5.253 -14.358 1.290 1.00 76.69 197 ARG A CA 1
ATOM 1522 C C . ARG A 1 197 ? 5.647 -15.733 0.757 1.00 76.69 197 ARG A C 1
ATOM 1524 O O . ARG A 1 197 ? 5.242 -16.091 -0.348 1.00 76.69 197 ARG A O 1
ATOM 1531 N N . GLY A 1 198 ? 6.452 -16.457 1.530 1.00 65.06 198 GLY A N 1
ATOM 1532 C CA . GLY A 1 198 ? 6.961 -17.784 1.174 1.00 65.06 198 GLY A CA 1
ATOM 1533 C C . GLY A 1 198 ? 8.445 -17.929 1.484 1.00 65.06 198 GLY A C 1
ATOM 1534 O O . GLY A 1 198 ? 9.214 -18.226 0.576 1.00 65.06 198 GLY A O 1
ATOM 1535 N N . SER A 1 199 ? 8.857 -17.640 2.727 1.00 57.84 199 SER A N 1
ATOM 1536 C CA . SER A 1 199 ? 10.274 -17.643 3.111 1.00 57.84 199 SER A CA 1
ATOM 1537 C C . SER A 1 199 ? 10.980 -18.928 2.658 1.00 57.84 199 SER A C 1
ATOM 1539 O O . SER A 1 199 ? 10.453 -20.016 2.905 1.00 57.84 199 SER A O 1
ATOM 1541 N N . PRO A 1 200 ? 12.194 -18.834 2.083 1.00 53.47 200 PRO A N 1
ATOM 1542 C CA . PRO A 1 200 ? 13.032 -20.002 1.803 1.00 53.47 200 PRO A CA 1
ATOM 1543 C C . PRO A 1 200 ? 13.444 -20.758 3.081 1.00 53.47 200 PRO A C 1
ATOM 1545 O O . PRO A 1 200 ? 13.931 -21.882 3.006 1.00 53.47 200 PRO A O 1
ATOM 1548 N N . HIS A 1 201 ? 13.264 -20.138 4.254 1.00 56.62 201 HIS A N 1
ATOM 1549 C CA . HIS A 1 201 ? 13.673 -20.634 5.569 1.00 56.62 201 HIS A CA 1
ATOM 1550 C C . HIS A 1 201 ? 12.491 -20.896 6.520 1.00 56.62 201 HIS A C 1
ATOM 1552 O O . HIS A 1 201 ? 12.698 -21.084 7.715 1.00 56.62 201 HIS A O 1
ATOM 1558 N N . GLY A 1 202 ? 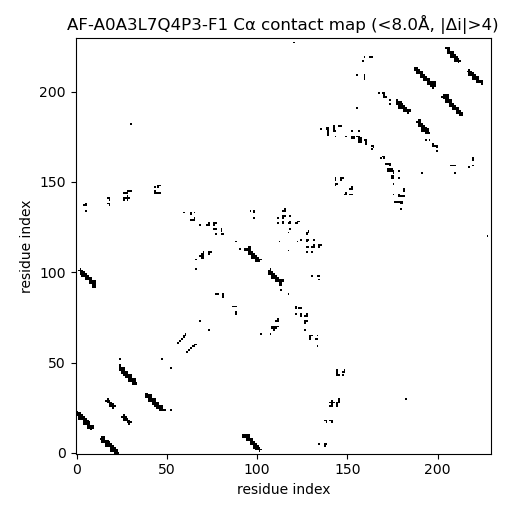11.251 -20.898 6.019 1.00 51.38 202 GLY A N 1
ATOM 1559 C CA . GLY A 1 202 ? 10.064 -21.191 6.833 1.00 51.38 202 GLY A CA 1
ATOM 1560 C C . GLY A 1 202 ? 9.635 -20.079 7.801 1.00 51.38 202 GLY A C 1
ATOM 1561 O O . GLY A 1 202 ? 8.790 -20.333 8.653 1.00 51.38 202 GLY A O 1
ATOM 1562 N N . GLN A 1 203 ? 10.186 -18.865 7.683 1.00 52.12 203 GLN A N 1
ATOM 1563 C CA . GLN A 1 203 ? 9.718 -17.694 8.437 1.00 52.12 203 GLN A CA 1
ATOM 1564 C C . GLN A 1 203 ? 8.556 -16.950 7.758 1.00 52.12 203 GLN A C 1
ATOM 1566 O O . GLN A 1 203 ? 8.354 -17.018 6.541 1.00 52.12 203 GLN A O 1
ATOM 1571 N N . ASP A 1 204 ? 7.807 -16.200 8.563 1.00 59.03 204 ASP A N 1
ATOM 1572 C CA . ASP A 1 204 ? 6.773 -15.279 8.104 1.00 59.03 204 ASP A CA 1
ATOM 1573 C C . ASP A 1 204 ? 7.381 -14.160 7.237 1.00 59.03 204 ASP A C 1
ATOM 1575 O O . ASP A 1 204 ? 8.447 -13.633 7.529 1.00 59.03 204 ASP A O 1
ATOM 1579 N N . ALA A 1 205 ? 6.711 -13.865 6.119 1.00 67.25 205 ALA A N 1
ATOM 1580 C CA . ALA A 1 205 ? 6.977 -12.828 5.110 1.00 67.25 205 ALA A CA 1
ATOM 1581 C C . ALA A 1 205 ? 8.299 -12.016 5.207 1.00 67.25 205 ALA A C 1
ATOM 1583 O O . ALA A 1 205 ? 8.412 -11.152 6.069 1.00 67.25 205 ALA A O 1
ATOM 1584 N N . CYS A 1 206 ? 9.227 -12.149 4.247 1.00 78.12 206 CYS A N 1
ATOM 1585 C CA . CYS A 1 206 ? 10.438 -11.309 4.166 1.00 78.12 206 CYS A CA 1
ATOM 1586 C C . CYS A 1 206 ? 10.318 -10.173 3.129 1.00 78.12 206 CYS A C 1
ATOM 1588 O O . CYS A 1 206 ? 9.352 -10.103 2.359 1.00 78.12 206 CYS A O 1
ATOM 1590 N N . LEU A 1 207 ? 11.290 -9.254 3.110 1.00 87.25 207 LEU A N 1
ATOM 1591 C CA . LEU A 1 207 ? 11.363 -8.169 2.127 1.00 87.25 207 LEU A CA 1
ATOM 1592 C C . LEU A 1 207 ? 12.490 -8.423 1.126 1.00 87.25 207 LEU A C 1
ATOM 1594 O O . LEU A 1 207 ? 13.660 -8.529 1.490 1.00 87.25 207 LEU A O 1
ATOM 1598 N N . VAL A 1 208 ? 12.151 -8.436 -0.161 1.00 89.81 208 VAL A N 1
ATOM 1599 C CA . VAL A 1 208 ? 13.137 -8.500 -1.245 1.00 89.81 208 VAL A CA 1
ATOM 1600 C C . VAL A 1 208 ? 13.359 -7.089 -1.763 1.00 89.81 208 VAL A C 1
ATOM 1602 O O . VAL A 1 208 ? 12.446 -6.458 -2.291 1.00 89.81 208 VAL A O 1
ATOM 1605 N N . SER A 1 209 ? 14.569 -6.573 -1.590 1.00 92.75 209 SER A N 1
ATOM 1606 C CA . SER A 1 209 ? 14.962 -5.239 -2.035 1.00 92.75 209 SER A CA 1
ATOM 1607 C C . SER A 1 209 ? 15.761 -5.331 -3.329 1.00 92.75 209 SER A C 1
ATOM 1609 O O . SER A 1 209 ? 16.630 -6.186 -3.475 1.00 92.75 209 SER A O 1
ATOM 1611 N N . LEU A 1 210 ? 15.482 -4.433 -4.262 1.00 91.62 210 LEU A N 1
ATOM 1612 C CA . LEU A 1 210 ? 16.146 -4.307 -5.548 1.00 91.62 210 LEU A CA 1
ATOM 1613 C C . LEU A 1 210 ? 16.588 -2.853 -5.733 1.00 91.62 210 LEU A C 1
ATOM 1615 O O . LEU A 1 210 ? 15.765 -1.939 -5.741 1.00 91.62 210 LEU A O 1
ATOM 1619 N N . THR A 1 211 ? 17.883 -2.644 -5.937 1.00 90.88 211 THR A N 1
ATOM 1620 C CA . THR A 1 211 ? 18.448 -1.350 -6.325 1.00 90.88 211 THR A CA 1
ATOM 1621 C C . THR A 1 211 ? 18.827 -1.396 -7.797 1.00 90.88 211 THR A C 1
ATOM 1623 O O . THR A 1 211 ? 19.721 -2.148 -8.196 1.00 90.88 211 THR A O 1
ATOM 1626 N N . GLN A 1 212 ? 18.168 -0.570 -8.604 1.00 85.19 212 GLN A N 1
ATOM 1627 C CA . GLN A 1 212 ? 18.480 -0.380 -10.015 1.00 85.19 212 GLN A CA 1
ATOM 1628 C C . GLN A 1 212 ? 19.229 0.937 -10.198 1.00 85.19 212 GLN A C 1
ATOM 1630 O O . GLN A 1 212 ? 18.654 2.020 -10.082 1.00 85.19 212 GLN A O 1
ATOM 1635 N N . SER A 1 213 ? 20.523 0.820 -10.491 1.00 83.12 213 SER A N 1
ATOM 1636 C CA . SER A 1 213 ? 21.362 1.955 -10.872 1.00 83.12 213 SER A CA 1
ATOM 1637 C C . SER A 1 213 ? 21.052 2.411 -12.300 1.00 83.12 213 SER A C 1
ATOM 1639 O O . SER A 1 213 ? 20.578 1.623 -13.123 1.00 83.12 213 SER A O 1
ATOM 1641 N N . THR A 1 214 ? 21.350 3.676 -12.597 1.00 76.62 214 THR A N 1
ATOM 1642 C CA . THR A 1 214 ? 21.248 4.270 -13.939 1.00 76.62 214 THR A CA 1
ATOM 1643 C C . THR A 1 214 ? 22.280 3.714 -14.926 1.00 76.62 214 THR A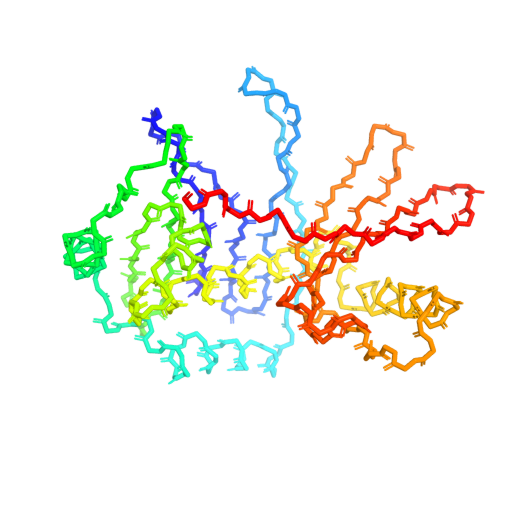 C 1
ATOM 1645 O O . THR A 1 214 ? 22.037 3.754 -16.129 1.00 76.62 214 THR A O 1
ATOM 1648 N N . SER A 1 215 ? 23.404 3.170 -14.446 1.00 74.44 215 SER A N 1
ATOM 1649 C CA . SER A 1 215 ? 24.513 2.682 -15.286 1.00 74.44 215 SER A CA 1
ATOM 1650 C C . SER A 1 215 ? 25.001 1.266 -14.952 1.00 74.44 215 SER A C 1
ATOM 1652 O O . SER A 1 215 ? 25.871 0.741 -15.645 1.00 74.44 215 SER A O 1
ATOM 1654 N N . GLY A 1 216 ? 24.459 0.634 -13.906 1.00 73.81 216 GLY A N 1
ATOM 1655 C CA . GLY A 1 216 ? 24.919 -0.664 -13.404 1.00 73.81 216 GLY A CA 1
ATOM 1656 C C . GLY A 1 216 ? 23.861 -1.774 -13.435 1.00 73.81 216 GLY A C 1
ATOM 1657 O O . GLY A 1 216 ? 22.666 -1.501 -13.584 1.00 73.81 216 GLY A O 1
ATOM 1658 N N . PRO A 1 217 ? 24.281 -3.043 -13.257 1.00 75.56 217 PRO A N 1
ATOM 1659 C CA . PRO A 1 217 ? 23.349 -4.154 -13.139 1.00 75.56 217 PRO A CA 1
ATOM 1660 C C . PRO A 1 217 ? 22.496 -4.031 -11.861 1.00 75.56 217 PRO A C 1
ATOM 1662 O O . PRO A 1 217 ? 22.965 -3.478 -10.859 1.00 75.56 217 PRO A O 1
ATOM 1665 N N . PRO A 1 218 ? 21.264 -4.572 -11.868 1.00 79.00 218 PRO A N 1
ATOM 1666 C CA . PRO A 1 218 ? 20.409 -4.617 -10.687 1.00 79.00 218 PRO A CA 1
ATOM 1667 C C . PRO A 1 218 ? 21.088 -5.357 -9.530 1.00 79.00 218 PRO A C 1
ATOM 1669 O O . PRO A 1 218 ? 21.651 -6.438 -9.720 1.00 79.00 218 PRO A O 1
ATOM 1672 N N . ARG A 1 219 ? 20.992 -4.799 -8.320 1.00 81.56 219 ARG A N 1
ATOM 1673 C CA . ARG A 1 219 ? 21.437 -5.451 -7.079 1.00 81.56 219 ARG A CA 1
ATOM 1674 C C . ARG A 1 219 ? 20.229 -5.855 -6.255 1.00 81.56 219 ARG A C 1
ATOM 1676 O O . ARG A 1 219 ? 19.400 -5.001 -5.967 1.00 81.56 219 ARG A O 1
ATOM 1683 N N . VAL A 1 220 ? 20.151 -7.123 -5.864 1.00 79.12 220 VAL A N 1
ATOM 1684 C CA . VAL A 1 220 ? 19.070 -7.642 -5.020 1.00 79.12 220 VAL A CA 1
ATOM 1685 C C . VAL A 1 220 ? 19.631 -8.034 -3.662 1.00 79.12 220 VAL A C 1
ATOM 1687 O O . VAL A 1 220 ? 20.686 -8.657 -3.591 1.00 79.12 220 VAL A O 1
ATOM 1690 N N . SER A 1 221 ? 18.931 -7.656 -2.599 1.00 82.50 221 SER A N 1
ATOM 1691 C CA . SER A 1 221 ? 19.207 -8.081 -1.230 1.00 82.50 221 SER A CA 1
ATOM 1692 C C . SER A 1 221 ? 17.917 -8.536 -0.562 1.00 82.50 221 SER A C 1
ATOM 1694 O O . SER A 1 221 ? 16.851 -7.967 -0.798 1.00 82.50 221 SER A O 1
ATOM 1696 N N . ILE A 1 222 ? 18.011 -9.553 0.286 1.00 76.50 222 ILE A N 1
ATOM 1697 C CA . ILE A 1 222 ? 16.893 -10.037 1.094 1.00 76.50 222 ILE A CA 1
ATOM 1698 C C . ILE A 1 222 ? 17.093 -9.482 2.498 1.00 76.50 222 ILE A C 1
ATOM 1700 O O . ILE A 1 222 ? 18.187 -9.570 3.051 1.00 76.50 222 ILE A O 1
ATOM 1704 N N . LEU A 1 223 ? 16.056 -8.850 3.031 1.00 71.19 223 LEU A N 1
ATOM 1705 C CA . LEU A 1 223 ? 15.998 -8.419 4.416 1.00 71.19 223 LEU A CA 1
ATOM 1706 C C . LEU A 1 223 ? 14.959 -9.291 5.108 1.00 71.19 223 LEU A C 1
ATOM 1708 O O . LEU A 1 223 ? 13.790 -9.303 4.703 1.00 71.19 223 LEU A O 1
ATOM 1712 N N . ASP A 1 224 ? 15.385 -9.999 6.147 1.00 59.81 224 ASP A N 1
ATOM 1713 C CA . ASP A 1 224 ? 14.447 -10.596 7.085 1.00 59.81 224 ASP A CA 1
ATOM 1714 C C . ASP A 1 224 ? 13.625 -9.461 7.701 1.00 59.81 224 ASP A C 1
ATOM 1716 O O . ASP A 1 224 ? 14.141 -8.378 8.006 1.00 59.81 224 ASP A O 1
ATOM 1720 N N . THR A 1 225 ? 12.314 -9.656 7.792 1.00 51.25 225 THR A N 1
ATOM 1721 C CA . THR A 1 225 ? 11.436 -8.685 8.445 1.00 51.25 225 THR A CA 1
ATOM 1722 C C . THR A 1 225 ? 11.900 -8.508 9.888 1.00 51.25 225 THR A C 1
ATOM 1724 O O . THR A 1 225 ? 12.280 -9.485 10.533 1.00 51.25 225 THR A O 1
ATOM 1727 N N . PRO A 1 226 ? 11.909 -7.271 10.416 1.00 44.03 226 PRO A N 1
ATOM 1728 C CA . PRO A 1 226 ? 12.328 -7.048 11.786 1.00 44.03 226 PRO A CA 1
ATOM 1729 C C . PRO A 1 226 ? 11.424 -7.855 12.717 1.00 44.03 226 PRO A C 1
ATOM 1731 O O . PRO A 1 226 ? 10.213 -7.636 12.765 1.00 44.03 226 PRO A O 1
ATOM 1734 N N . THR A 1 227 ? 12.024 -8.782 13.461 1.00 38.00 227 THR A N 1
ATOM 1735 C CA . THR A 1 227 ? 11.384 -9.422 14.603 1.00 38.00 227 THR A CA 1
ATOM 1736 C C . THR A 1 227 ? 10.978 -8.309 15.559 1.00 38.00 227 THR A C 1
ATOM 1738 O O . THR A 1 227 ? 11.839 -7.637 16.130 1.00 38.00 227 THR A O 1
ATOM 1741 N N . VAL A 1 228 ? 9.675 -8.069 15.716 1.00 38.66 228 VAL A N 1
ATOM 1742 C CA . VAL A 1 228 ? 9.190 -7.235 16.817 1.00 38.66 228 VAL A CA 1
ATOM 1743 C C . VAL A 1 228 ? 9.651 -7.938 18.089 1.00 38.66 228 VAL A C 1
ATOM 1745 O O . VAL A 1 228 ? 9.256 -9.078 18.338 1.00 38.66 228 VAL A O 1
ATOM 1748 N N . ILE A 1 229 ? 10.549 -7.298 18.839 1.00 30.41 229 ILE A N 1
ATOM 1749 C CA . ILE A 1 229 ? 10.953 -7.781 20.158 1.00 30.41 229 ILE A CA 1
ATOM 1750 C C . ILE A 1 229 ? 9.670 -7.790 20.996 1.00 30.41 229 ILE A C 1
ATOM 1752 O O . ILE A 1 229 ? 9.074 -6.733 21.210 1.00 30.41 229 ILE A O 1
ATOM 1756 N N . ARG A 1 230 ? 9.206 -8.998 21.329 1.00 32.69 230 ARG A N 1
ATOM 1757 C CA . ARG A 1 230 ? 8.063 -9.247 22.211 1.00 32.69 230 ARG A CA 1
ATOM 1758 C C . ARG A 1 230 ? 8.425 -8.911 23.648 1.00 32.69 230 ARG A C 1
ATOM 1760 O O . ARG A 1 230 ? 9.584 -9.196 24.026 1.00 32.69 230 ARG A O 1
#

Nearest PDB structures (foldseek):
  4uca-assembly1_A  TM=2.020E-01  e=3.995E+00  Human respiratory syncytial virus A2
  4ucb-assembly2_A  TM=1.862E-01  e=3.565E+00  Human respiratory syncytial virus A2
  4uc6-assembly2_B  TM=1.964E-01  e=5.312E+00  Human respiratory syncytial virus A2
  4uca-assembly2_B  TM=1.943E-01  e=6.671E+00  Human respiratory syncytial virus A2

Sequence (230 aa):
MRIASLAFIEPDGTRQAVVEVLSDGEVHAIELRGSRSHRTETVRVDYLTREELRALYNELVVQTDIVTLSTESVRESIQAASESQQLGAEIEEAADTEIGLRIGTRWHTVQCPAAALLAVRFPDSAEVATVATVQARLQNIAAVALVGGSETADRYATNATRKLHEMHPDARELTRRDLAMVRRLADGSAFVQFRYRGSPHGQDACLVSLTQSTSGPPRVSILDTPTVIR

Foldseek 3Di:
DWFKWKWWQWPVRDIGTAWTADPQFKIWGWDWDDDPVDTDIDTFIDGDDPVRVVVLCCVLCVVLVLVPDAQVNQVVLLVVLCVVVVHDPDDPRFTKMWMWGDDPNDIGIHIDTPLLVSCVVRVVRSNSVSSNSNVQQRQLVSQQRVLPHQVSLQVVQQLLQVVVCVVQVPFDRGHSSQWRDWDQDPQRKIKTKGFGADDSVPDGIWIWIWIGHPPDRIDIDIGGDDDPPD

Secondary structure (DSSP, 8-state):
-EEEEEEEE-TTS-EEEEEEEETTSEEEEEEEES-TTS-EEEEEEEE--HHHHHHHHIIIIIIS-GGG--HHHHHHHHHHHHHHHT-----TTPPEEEEEEEETTEEEEEEEETHHHHHHH-TT-HHHHHHHHHHHHHHHHHHHHHHTSHHHHHHHHHHHHHHHHHH-TTPPPP-GGGEEEEEE-TTSPEEEEEEE-S-TTS-S-EEEEEEE-SSS--EEEEEPPP----

pLDDT: mean 89.07, std 12.34, range [30.41, 98.44]